Protein AF-A0A419SQ27-F1 (afdb_monomer)

Sequence (285 aa):
MKKIKRGLVIGCVISFLYVGLNTADASNVKTYLNGQKLDFDSPAVIKNGFTLVPVRNIVEAYDNRNKIDWDPVAKSVKITTRYQKEITLTVGLPYAKVDDIGVVIPKAPEIINGRVMVPLRSLSEMIGVEVDWDGKNRVINLYGNHHENAKETNSYFDNLFVASVKQGKLPDYDIKIGDPISKAALQLGQPEVIDYWAGANLYEYSDVSFHFDPFSSENILQITKYLVPQTRESIIEKLGQPNDEYLLYTDFWNHIIYIYGDFTIDFSGDSEKNNITEVSIYKNR

Solvent-accessible surface area (backbone atoms only — not comparable to full-atom values): 16189 Å² total; per-residue (Å²): 143,85,79,89,80,90,80,86,80,83,79,79,78,78,75,79,78,79,75,75,78,80,71,77,49,80,41,87,56,45,40,22,48,70,86,42,77,58,85,58,99,57,72,41,33,55,54,96,92,36,54,26,29,40,53,64,60,55,48,40,69,59,38,74,71,36,44,78,47,75,39,82,86,78,40,26,40,37,35,35,40,77,82,68,50,34,37,38,42,32,57,74,37,46,42,32,32,49,62,94,42,80,42,81,41,100,54,41,27,41,78,55,97,91,32,55,25,32,41,42,68,61,55,28,57,74,75,67,30,48,78,48,75,42,78,88,78,38,33,39,41,31,46,50,57,49,31,58,78,34,74,87,47,101,59,64,66,37,74,63,32,57,59,26,38,60,68,39,23,55,74,94,47,101,57,37,61,65,40,48,48,66,58,53,39,71,76,72,41,78,59,79,40,80,50,78,53,98,88,23,33,32,41,30,48,53,37,41,32,38,33,21,46,72,83,83,67,42,22,24,52,30,44,34,38,34,38,58,75,34,46,65,67,61,52,35,72,57,71,42,82,63,84,49,80,53,81,58,90,53,101,53,45,40,48,48,32,39,74,42,88,68,22,36,36,42,35,30,23,45,42,92,74,57,30,33,34,34,40,32,39,33,66,63,131

Mean predicted aligned error: 14.25 Å

Radius of gyration: 27.32 Å; Cα contacts (8 Å, |Δi|>4): 544; chains: 1; bounding box: 68×42×113 Å

InterPro domains:
  IPR012854 Copper amine oxidase-like, N-terminal [PF07833] (33-140)
  IPR036582 Copper amine oxidase-like, N-terminal domain superfamily [G3DSA:3.30.457.10] (17-64)
  IPR036582 Copper amine oxidase-like, N-terminal domain superfamily [G3DSA:3.30.457.10] (65-132)
  IPR036582 Copper amine oxidase-like, N-terminal domain superfamily [SSF55383] (29-63)
  IPR036582 Copper amine oxidase-like, N-terminal domain superfamily [SSF55383] (67-137)

Structure (mmCIF, N/CA/C/O backbone):
data_AF-A0A419SQ27-F1
#
_entry.id   AF-A0A419SQ27-F1
#
loop_
_atom_site.group_PDB
_atom_site.id
_atom_site.type_symbol
_atom_site.label_atom_id
_atom_site.label_alt_id
_atom_site.label_comp_id
_atom_site.label_asym_id
_atom_site.label_entity_id
_atom_site.label_seq_id
_atom_site.pdbx_PDB_ins_code
_atom_site.Cartn_x
_atom_site.Cartn_y
_atom_site.Cartn_z
_atom_site.occupancy
_atom_site.B_iso_or_equiv
_atom_site.auth_seq_id
_atom_site.auth_comp_id
_atom_site.auth_asym_id
_atom_site.auth_atom_id
_atom_site.pdbx_PDB_model_num
ATOM 1 N N . MET A 1 1 ? 44.724 -15.533 -88.816 1.00 47.31 1 MET A N 1
ATOM 2 C CA . MET A 1 1 ? 45.514 -15.584 -87.561 1.00 47.31 1 MET A CA 1
ATOM 3 C C . MET A 1 1 ? 45.671 -14.181 -86.979 1.00 47.31 1 MET A C 1
ATOM 5 O O . MET A 1 1 ? 46.419 -13.412 -87.562 1.00 47.31 1 MET A O 1
ATOM 9 N N . LYS A 1 2 ? 44.999 -13.846 -85.862 1.00 41.44 2 LYS A N 1
ATOM 10 C CA . LYS A 1 2 ? 45.511 -12.966 -84.779 1.00 41.44 2 LYS A CA 1
ATOM 11 C C . LYS A 1 2 ? 44.451 -12.736 -83.681 1.00 41.44 2 LYS A C 1
ATOM 13 O O . LYS A 1 2 ? 43.560 -11.916 -83.813 1.00 41.44 2 LYS A O 1
ATOM 18 N N . LYS A 1 3 ? 44.624 -13.529 -82.618 1.00 41.84 3 LYS A N 1
ATOM 19 C CA . LYS A 1 3 ? 44.442 -13.287 -81.172 1.00 41.84 3 LYS A CA 1
ATOM 20 C C . LYS A 1 3 ? 43.166 -12.588 -80.662 1.00 41.84 3 LYS A C 1
ATOM 22 O O . LYS A 1 3 ? 43.049 -11.370 -80.656 1.00 41.84 3 LYS A O 1
ATOM 27 N N . ILE A 1 4 ? 42.323 -13.424 -80.054 1.00 47.81 4 ILE A N 1
ATOM 28 C CA . ILE A 1 4 ? 41.301 -13.117 -79.047 1.00 47.81 4 ILE A CA 1
ATOM 29 C C . ILE A 1 4 ? 41.961 -12.431 -77.837 1.00 47.81 4 ILE A C 1
ATOM 31 O O . ILE A 1 4 ? 42.938 -12.955 -77.297 1.00 47.81 4 ILE A O 1
ATOM 35 N N . LYS A 1 5 ? 41.403 -11.311 -77.365 1.00 50.31 5 LYS A N 1
ATOM 36 C CA . LYS A 1 5 ? 41.638 -10.800 -76.005 1.00 50.31 5 LYS A CA 1
ATOM 37 C C . LYS A 1 5 ? 40.338 -10.924 -75.213 1.00 50.31 5 LYS A C 1
ATOM 39 O O . LYS A 1 5 ? 39.379 -10.207 -75.465 1.00 50.31 5 LYS A O 1
ATOM 44 N N . ARG A 1 6 ? 40.319 -11.884 -74.285 1.00 51.81 6 ARG A N 1
ATOM 45 C CA . ARG A 1 6 ? 39.285 -12.052 -73.260 1.00 51.81 6 ARG A CA 1
ATOM 46 C C . ARG A 1 6 ? 39.517 -10.987 -72.186 1.00 51.81 6 ARG A C 1
ATOM 48 O O . ARG A 1 6 ? 40.549 -11.025 -71.525 1.00 51.81 6 ARG A O 1
ATOM 55 N N . GLY A 1 7 ? 38.589 -10.045 -72.047 1.00 47.34 7 GLY A N 1
ATOM 56 C CA . GLY A 1 7 ? 38.519 -9.120 -70.917 1.00 47.34 7 GLY A CA 1
ATOM 57 C C . GLY A 1 7 ? 37.387 -9.552 -69.994 1.00 47.34 7 GLY A C 1
ATOM 58 O O . GLY A 1 7 ? 36.222 -9.359 -70.318 1.00 47.34 7 GLY A O 1
ATOM 59 N N . LEU A 1 8 ? 37.746 -10.195 -68.888 1.00 47.94 8 LEU A N 1
ATOM 60 C CA . LEU A 1 8 ? 36.864 -10.559 -67.784 1.00 47.94 8 LEU A CA 1
ATOM 61 C C . LEU A 1 8 ? 36.489 -9.272 -67.027 1.00 47.94 8 LEU A C 1
ATOM 63 O O . LEU A 1 8 ? 37.347 -8.689 -66.369 1.00 47.94 8 LEU A O 1
ATOM 67 N N . VAL A 1 9 ? 35.240 -8.813 -67.125 1.00 50.56 9 VAL A N 1
ATOM 68 C CA . VAL A 1 9 ? 34.726 -7.738 -66.261 1.00 50.56 9 VAL A CA 1
ATOM 69 C C . VAL A 1 9 ? 34.160 -8.394 -65.006 1.00 50.56 9 VAL A C 1
ATOM 71 O O . VAL A 1 9 ? 33.064 -8.947 -65.017 1.00 50.56 9 VAL A O 1
ATOM 74 N N . ILE A 1 10 ? 34.947 -8.375 -63.931 1.00 51.47 10 ILE A N 1
ATOM 75 C CA . ILE A 1 10 ? 34.492 -8.708 -62.579 1.00 51.47 10 ILE A CA 1
ATOM 76 C C . ILE A 1 10 ? 33.658 -7.517 -62.100 1.00 51.47 10 ILE A C 1
ATOM 78 O O . ILE A 1 10 ? 34.197 -6.470 -61.749 1.00 51.47 10 ILE A O 1
ATOM 82 N N . GLY A 1 11 ? 32.334 -7.656 -62.139 1.00 47.56 11 GLY A N 1
ATOM 83 C CA . GLY A 1 11 ? 31.428 -6.719 -61.485 1.00 47.56 11 GLY A CA 1
ATOM 84 C C . GLY A 1 11 ? 31.495 -6.920 -59.973 1.00 47.56 11 GLY A C 1
ATOM 85 O O . GLY A 1 11 ? 30.930 -7.880 -59.457 1.00 47.56 11 GLY A O 1
ATOM 86 N N . CYS A 1 12 ? 32.194 -6.030 -59.266 1.00 50.22 12 CYS A N 1
ATOM 87 C CA . CYS A 1 12 ? 32.095 -5.907 -57.813 1.00 50.22 12 CYS A CA 1
ATOM 88 C C . CYS A 1 12 ? 30.660 -5.510 -57.442 1.00 50.22 12 CYS A C 1
ATOM 90 O O . CYS A 1 12 ? 30.276 -4.349 -57.576 1.00 50.22 12 CYS A O 1
ATOM 92 N N . VAL A 1 13 ? 29.869 -6.468 -56.960 1.00 49.44 13 VAL A N 1
ATOM 93 C CA . VAL A 1 13 ? 28.618 -6.181 -56.255 1.00 49.44 13 VAL A CA 1
ATOM 94 C C . VAL A 1 13 ? 29.007 -5.637 -54.883 1.00 49.44 13 VAL A C 1
ATOM 96 O O . VAL A 1 13 ? 29.332 -6.393 -53.972 1.00 49.44 13 VAL A O 1
ATOM 99 N N . ILE A 1 14 ? 29.029 -4.312 -54.748 1.00 54.28 14 ILE A N 1
ATOM 100 C CA . ILE A 1 14 ? 29.116 -3.650 -53.446 1.00 54.28 14 ILE A CA 1
ATOM 101 C C . ILE A 1 14 ? 27.754 -3.848 -52.782 1.00 54.28 14 ILE A C 1
ATOM 103 O O . ILE A 1 14 ? 26.821 -3.071 -52.978 1.00 54.28 14 ILE A O 1
ATOM 107 N N . SER A 1 15 ? 27.615 -4.938 -52.035 1.00 52.81 15 SER A N 1
ATOM 108 C CA . SER A 1 15 ? 26.516 -5.117 -51.097 1.00 52.81 15 SER A CA 1
ATOM 109 C C . SER A 1 15 ? 26.678 -4.079 -49.988 1.00 52.81 15 SER A C 1
ATOM 111 O O . SER A 1 15 ? 27.488 -4.252 -49.077 1.00 52.81 15 SER A O 1
ATOM 113 N N . PHE A 1 16 ? 25.930 -2.980 -50.086 1.00 49.09 16 PHE A N 1
ATOM 114 C CA . PHE A 1 16 ? 25.683 -2.084 -48.964 1.00 49.09 16 PHE A CA 1
ATOM 115 C C . PHE A 1 16 ? 25.016 -2.913 -47.860 1.00 49.09 16 PHE A C 1
ATOM 117 O O . PHE A 1 16 ? 23.825 -3.217 -47.933 1.00 49.09 16 PHE A O 1
ATOM 124 N N . LEU A 1 17 ? 25.788 -3.317 -46.848 1.00 41.81 17 LEU A N 1
ATOM 125 C CA . LEU A 1 17 ? 25.215 -3.745 -45.581 1.00 41.81 17 LEU A CA 1
ATOM 126 C C . LEU A 1 17 ? 24.500 -2.524 -45.000 1.00 41.81 17 LEU A C 1
ATOM 128 O O . LEU A 1 17 ? 25.131 -1.617 -44.460 1.00 41.81 17 LEU A O 1
ATOM 132 N N . TYR A 1 18 ? 23.177 -2.499 -45.132 1.00 46.97 18 TYR A N 1
ATOM 133 C CA . TYR A 1 18 ? 22.325 -1.657 -44.309 1.00 46.97 18 TYR A CA 1
ATOM 134 C C . TYR A 1 18 ? 22.470 -2.157 -42.870 1.00 46.97 18 TYR A C 1
ATOM 136 O O . TYR A 1 18 ? 21.757 -3.053 -42.422 1.00 46.97 18 TYR A O 1
ATOM 144 N N . VAL A 1 19 ? 23.437 -1.606 -42.140 1.00 48.56 19 VAL A N 1
ATOM 145 C CA . VAL A 1 19 ? 23.405 -1.655 -40.683 1.00 48.56 19 VAL A CA 1
ATOM 146 C C . VAL A 1 19 ? 22.248 -0.748 -40.294 1.00 48.56 19 VAL A C 1
ATOM 148 O O . VAL A 1 19 ? 22.378 0.474 -40.284 1.00 48.56 19 VAL A O 1
ATOM 151 N N . GLY A 1 20 ? 21.079 -1.348 -40.070 1.00 45.50 20 GLY A N 1
ATOM 152 C CA . GLY A 1 20 ? 19.945 -0.654 -39.484 1.00 45.50 20 GLY A CA 1
ATOM 153 C C . GLY A 1 20 ? 20.385 -0.084 -38.143 1.00 45.50 20 GLY A C 1
ATOM 154 O O . GLY A 1 20 ? 20.574 -0.823 -37.177 1.00 45.50 20 GLY A O 1
ATOM 155 N N . LEU A 1 21 ? 20.593 1.229 -38.096 1.00 42.09 21 LEU A N 1
ATOM 156 C CA . LEU A 1 21 ? 20.692 1.968 -36.850 1.00 42.09 21 LEU A CA 1
ATOM 157 C C . LEU A 1 21 ? 19.347 1.798 -36.143 1.00 42.09 21 LEU A C 1
ATOM 159 O O . LEU A 1 21 ? 18.361 2.431 -36.505 1.00 42.09 21 LEU A O 1
ATOM 163 N N . ASN A 1 22 ? 19.299 0.899 -35.161 1.00 46.44 22 ASN A N 1
ATOM 164 C CA . ASN A 1 22 ? 18.193 0.822 -34.217 1.00 46.44 22 ASN A CA 1
ATOM 165 C C . ASN A 1 22 ? 18.283 2.050 -33.310 1.00 46.44 22 ASN A C 1
ATOM 167 O O . ASN A 1 22 ? 18.839 1.990 -32.214 1.00 46.44 22 ASN A O 1
ATOM 171 N N . THR A 1 23 ? 17.786 3.186 -33.789 1.00 42.66 23 THR A N 1
ATOM 172 C CA . THR A 1 23 ? 17.537 4.337 -32.931 1.00 42.66 23 THR A CA 1
ATOM 173 C C . THR A 1 23 ? 16.378 3.962 -32.017 1.00 42.66 23 THR A C 1
ATOM 175 O O . THR A 1 23 ? 15.260 3.749 -32.482 1.00 42.66 23 THR A O 1
ATOM 178 N N . ALA A 1 24 ? 16.655 3.823 -30.721 1.00 46.12 24 ALA A N 1
ATOM 179 C CA . ALA A 1 24 ? 15.611 3.819 -29.710 1.00 46.12 24 ALA A CA 1
ATOM 180 C C . ALA A 1 24 ? 14.906 5.179 -29.793 1.00 46.12 24 ALA A C 1
ATOM 182 O O . ALA A 1 24 ? 15.493 6.196 -29.428 1.00 46.12 24 ALA A O 1
ATOM 183 N N . ASP A 1 25 ? 13.700 5.201 -30.354 1.00 51.41 25 ASP A N 1
ATOM 184 C CA . ASP A 1 25 ? 12.902 6.418 -30.425 1.00 51.41 25 ASP A CA 1
ATOM 185 C C . ASP A 1 25 ? 12.419 6.745 -29.008 1.00 51.41 25 ASP A C 1
ATOM 187 O O . ASP A 1 25 ? 11.870 5.880 -28.310 1.00 51.41 25 ASP A O 1
ATOM 191 N N . ALA A 1 26 ? 12.681 7.968 -28.550 1.00 52.56 26 ALA A N 1
ATOM 192 C CA . ALA A 1 26 ? 12.166 8.444 -27.276 1.00 52.56 26 ALA A CA 1
ATOM 193 C C . ALA A 1 26 ? 10.654 8.584 -27.443 1.00 52.56 26 ALA A C 1
ATOM 195 O O . ALA A 1 26 ? 10.156 9.536 -28.043 1.00 52.56 26 ALA A O 1
ATOM 196 N N . SER A 1 27 ? 9.917 7.576 -26.987 1.00 59.72 27 SER A N 1
ATOM 197 C CA . SER A 1 27 ? 8.485 7.538 -27.215 1.00 59.72 27 SER A CA 1
ATOM 198 C C . SER A 1 27 ? 7.829 8.662 -26.409 1.00 59.72 27 SER A C 1
ATOM 200 O O . SER A 1 27 ? 8.088 8.822 -25.219 1.00 59.72 27 SER A O 1
ATOM 202 N N . ASN A 1 28 ? 6.960 9.453 -27.037 1.00 70.75 28 ASN A N 1
ATOM 203 C CA . ASN A 1 28 ? 6.139 10.472 -26.370 1.00 70.75 28 ASN A CA 1
ATOM 204 C C . ASN A 1 28 ? 4.993 9.845 -25.543 1.00 70.75 28 ASN A C 1
ATOM 206 O O . ASN A 1 28 ? 3.900 10.411 -25.446 1.00 70.75 28 ASN A O 1
ATOM 210 N N . VAL A 1 29 ? 5.224 8.642 -25.022 1.00 76.56 29 VAL A N 1
ATOM 211 C CA . VAL A 1 29 ? 4.255 7.874 -24.262 1.00 76.56 29 VAL A CA 1
ATOM 212 C C . VAL A 1 29 ? 4.062 8.553 -22.919 1.00 76.56 29 VAL A C 1
ATOM 214 O O . VAL A 1 29 ? 5.014 8.753 -22.164 1.00 76.56 29 VAL A O 1
ATOM 217 N N . LYS A 1 30 ? 2.818 8.918 -22.627 1.00 83.50 30 LYS A N 1
ATOM 218 C CA . LYS A 1 30 ? 2.444 9.427 -21.311 1.00 83.50 30 LYS A CA 1
ATOM 219 C C . LYS A 1 30 ? 2.086 8.239 -20.439 1.00 83.50 30 LYS A C 1
ATOM 221 O O . LYS A 1 30 ? 1.363 7.355 -20.890 1.00 83.50 30 LYS A O 1
ATOM 226 N N . THR A 1 31 ? 2.571 8.236 -19.208 1.00 81.31 31 THR A N 1
ATOM 227 C CA . THR A 1 31 ? 2.190 7.222 -18.230 1.00 81.31 31 THR A CA 1
ATOM 228 C C . THR A 1 31 ? 1.440 7.899 -17.107 1.00 81.31 31 THR A C 1
ATOM 230 O O . THR A 1 31 ? 1.862 8.947 -16.621 1.00 81.31 31 THR A O 1
ATOM 233 N N .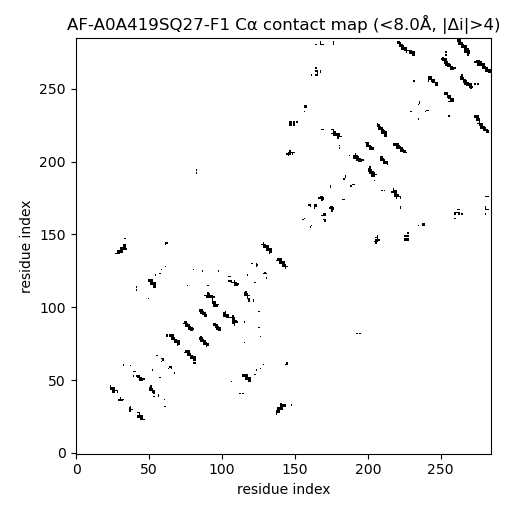 TYR A 1 32 ? 0.325 7.304 -16.726 1.00 81.62 32 TYR A N 1
ATOM 234 C CA . TYR A 1 32 ? -0.448 7.683 -15.565 1.00 81.62 32 TYR A CA 1
ATOM 235 C C . TYR A 1 32 ? -0.488 6.479 -14.647 1.00 81.62 32 TYR A C 1
ATOM 237 O O . TYR A 1 32 ? -0.658 5.358 -15.115 1.00 81.62 32 TYR A O 1
ATOM 245 N N . LEU A 1 33 ? -0.321 6.709 -13.358 1.00 77.12 33 LEU A N 1
ATOM 246 C CA . LEU A 1 33 ? -0.730 5.767 -12.338 1.00 77.12 33 LEU A CA 1
ATOM 247 C C . LEU A 1 33 ? -1.930 6.404 -11.685 1.00 77.12 33 LEU A C 1
ATOM 249 O O . LEU A 1 33 ? -1.826 7.545 -11.237 1.00 77.12 33 LEU A O 1
ATOM 253 N N . ASN A 1 34 ? -3.056 5.694 -11.666 1.00 68.75 34 ASN A N 1
ATOM 254 C CA . ASN A 1 34 ? -4.197 6.134 -10.884 1.00 68.75 34 ASN A CA 1
ATOM 255 C C . ASN A 1 34 ? -4.707 7.538 -11.289 1.00 68.75 34 ASN A C 1
ATOM 257 O O . ASN A 1 34 ? -5.009 8.416 -10.488 1.00 68.75 34 ASN A O 1
ATOM 261 N N . GLY A 1 35 ? -4.686 7.820 -12.594 1.00 71.31 35 GLY A N 1
ATOM 262 C CA . GLY A 1 35 ? -5.026 9.141 -13.136 1.00 71.31 35 GLY A CA 1
ATOM 263 C C . GLY A 1 35 ? -3.991 10.247 -12.873 1.00 71.31 35 GLY A C 1
ATOM 264 O O . GLY A 1 35 ? -4.036 11.280 -13.545 1.00 71.31 35 GLY A O 1
ATOM 265 N N . GLN A 1 36 ? -3.008 10.040 -11.991 1.00 71.44 36 GLN A N 1
ATOM 266 C CA . GLN A 1 36 ? -1.889 10.956 -11.790 1.00 71.44 36 GLN A CA 1
ATOM 267 C C . GLN A 1 36 ? -0.792 10.704 -12.819 1.00 71.44 36 GLN A C 1
ATOM 269 O O . GLN A 1 36 ? -0.346 9.579 -13.041 1.00 71.44 36 GLN A O 1
ATOM 274 N N . LYS A 1 37 ? -0.338 11.774 -13.475 1.00 80.88 37 LYS A N 1
ATOM 275 C CA . LYS A 1 37 ? 0.730 11.678 -14.470 1.00 80.88 37 LYS A CA 1
ATOM 276 C C . LYS A 1 37 ? 2.045 11.318 -13.776 1.00 80.88 37 LYS A C 1
ATOM 278 O O . LYS A 1 37 ? 2.483 12.039 -12.886 1.00 80.88 37 LYS A O 1
ATOM 283 N N . LEU A 1 38 ? 2.697 10.257 -14.241 1.00 78.44 38 LEU A N 1
ATOM 284 C CA . LEU A 1 38 ? 4.042 9.897 -13.813 1.00 78.44 38 LEU A CA 1
ATOM 285 C C . LEU A 1 38 ? 5.078 10.565 -14.711 1.00 78.44 38 LEU A C 1
ATOM 287 O O . LEU A 1 38 ? 5.076 10.381 -15.933 1.00 78.44 38 LEU A O 1
ATOM 291 N N . ASP A 1 39 ? 5.989 11.305 -14.090 1.00 77.69 39 ASP A N 1
ATOM 292 C CA . ASP A 1 39 ? 7.173 11.829 -14.755 1.00 77.69 39 ASP A CA 1
ATOM 293 C C . ASP A 1 39 ? 8.352 10.885 -14.507 1.00 77.69 39 ASP A C 1
ATOM 295 O O . ASP A 1 39 ? 8.694 10.547 -13.373 1.00 77.69 39 ASP A O 1
ATOM 299 N N . PHE A 1 40 ? 8.966 10.424 -15.596 1.00 76.00 40 PHE A N 1
ATOM 300 C CA . PHE A 1 40 ? 10.134 9.559 -15.526 1.00 76.00 40 PHE A CA 1
ATOM 301 C C . PHE A 1 40 ? 11.409 10.371 -15.718 1.00 76.00 40 PHE A C 1
ATOM 303 O O . PHE A 1 40 ? 11.515 11.171 -16.646 1.00 76.00 40 PHE A O 1
ATOM 310 N N . ASP A 1 41 ? 12.407 10.108 -14.881 1.00 74.88 41 ASP A N 1
ATOM 311 C CA . ASP A 1 41 ? 13.772 10.613 -15.058 1.00 74.88 41 ASP A CA 1
ATOM 312 C C . ASP A 1 41 ? 14.454 10.010 -16.304 1.00 74.88 41 ASP A C 1
ATOM 314 O O . ASP A 1 41 ? 15.383 10.599 -16.856 1.00 74.88 41 ASP A O 1
ATOM 318 N N . SER A 1 42 ? 13.955 8.868 -16.790 1.00 78.88 42 SER A N 1
ATOM 319 C CA . SER A 1 42 ? 14.248 8.308 -18.110 1.00 78.88 42 SER A CA 1
ATOM 320 C C . SER A 1 42 ? 12.945 7.928 -18.824 1.00 78.88 42 SER A C 1
ATOM 322 O O . SER A 1 42 ? 12.175 7.131 -18.287 1.00 78.88 42 SER A O 1
ATOM 324 N N . PRO A 1 43 ? 12.668 8.445 -20.036 1.00 81.06 43 PRO A N 1
ATOM 325 C CA . PRO A 1 43 ? 11.398 8.203 -20.714 1.00 81.06 43 PRO A CA 1
ATOM 326 C C . PRO A 1 43 ? 11.192 6.720 -21.046 1.00 81.06 43 PRO A C 1
ATOM 328 O O . PRO A 1 43 ? 12.147 5.960 -21.234 1.00 81.06 43 PRO A O 1
ATOM 331 N N . ALA A 1 44 ? 9.926 6.320 -21.180 1.00 84.25 44 ALA A N 1
ATOM 332 C CA . ALA A 1 44 ? 9.581 5.015 -21.724 1.00 84.25 44 ALA A CA 1
ATOM 333 C C . ALA A 1 44 ? 10.089 4.886 -23.172 1.00 84.25 44 ALA A C 1
ATOM 335 O O . ALA A 1 44 ? 10.040 5.835 -23.963 1.00 84.25 44 ALA A O 1
ATOM 336 N N . VAL A 1 45 ? 10.554 3.694 -23.538 1.00 86.44 45 VAL A N 1
ATOM 337 C CA . VAL A 1 45 ? 11.122 3.404 -24.860 1.00 86.44 45 VAL A CA 1
ATOM 338 C C . VAL A 1 45 ? 10.336 2.280 -25.507 1.00 86.44 45 VAL A C 1
ATOM 340 O O . VAL A 1 45 ? 10.215 1.199 -24.939 1.00 86.44 45 VAL A O 1
ATOM 343 N N . ILE A 1 46 ? 9.854 2.490 -26.730 1.00 85.69 46 ILE A N 1
ATOM 344 C CA . ILE A 1 46 ? 9.271 1.404 -27.520 1.00 85.69 46 ILE A CA 1
ATOM 345 C C . ILE A 1 46 ? 10.399 0.734 -28.304 1.00 85.69 46 ILE A C 1
ATOM 347 O O . ILE A 1 46 ? 11.047 1.361 -29.140 1.00 85.69 46 ILE A O 1
ATOM 351 N N . LYS A 1 47 ? 10.646 -0.552 -28.043 1.00 86.12 47 LYS A N 1
ATOM 352 C CA . LYS A 1 47 ? 11.697 -1.327 -28.714 1.00 86.12 47 LYS A CA 1
ATOM 353 C C . LYS A 1 47 ? 11.202 -2.729 -29.043 1.00 86.12 47 LYS A C 1
ATOM 355 O O . LYS A 1 47 ? 10.806 -3.479 -28.154 1.00 86.12 47 LYS A O 1
ATOM 360 N N . ASN A 1 48 ? 11.271 -3.100 -30.322 1.00 86.31 48 ASN A N 1
ATOM 361 C CA . ASN A 1 48 ? 10.818 -4.396 -30.847 1.00 86.31 48 ASN A CA 1
ATOM 362 C C . ASN A 1 48 ? 9.361 -4.731 -30.470 1.00 86.31 48 ASN A C 1
ATOM 364 O O . ASN A 1 48 ? 9.061 -5.866 -30.120 1.00 86.31 48 ASN A O 1
ATOM 368 N N . GLY A 1 49 ? 8.471 -3.734 -30.493 1.00 85.75 49 GLY A N 1
ATOM 369 C CA . GLY A 1 49 ? 7.054 -3.914 -30.153 1.00 85.75 49 GLY A CA 1
ATOM 370 C C . GLY A 1 49 ? 6.737 -3.944 -28.653 1.00 85.75 49 GLY A C 1
ATOM 371 O O . GLY A 1 49 ? 5.573 -4.086 -28.298 1.00 85.75 49 GLY A O 1
ATOM 372 N N . PHE A 1 50 ? 7.731 -3.770 -27.776 1.00 89.06 50 PHE A N 1
ATOM 373 C CA . PHE A 1 50 ? 7.525 -3.682 -26.330 1.00 89.06 50 PHE A CA 1
ATOM 374 C C . PHE A 1 50 ? 7.744 -2.261 -25.833 1.00 89.06 50 PHE A C 1
ATOM 376 O O . PHE A 1 50 ? 8.761 -1.644 -26.156 1.00 89.06 50 PHE A O 1
ATOM 383 N N . THR A 1 51 ? 6.829 -1.775 -24.997 1.00 88.75 51 THR A N 1
ATOM 384 C CA . THR A 1 51 ? 7.052 -0.564 -24.208 1.00 88.75 51 THR A CA 1
ATOM 385 C C . THR A 1 51 ? 7.891 -0.922 -22.992 1.00 88.75 51 THR A C 1
ATOM 387 O O . THR A 1 51 ? 7.450 -1.648 -22.099 1.00 88.75 51 THR A O 1
ATOM 390 N N . LEU A 1 52 ? 9.128 -0.446 -22.998 1.00 91.19 52 LEU A N 1
ATOM 391 C CA . LEU A 1 52 ? 10.077 -0.595 -21.915 1.00 91.19 52 LEU A CA 1
ATOM 392 C C . LEU A 1 52 ? 10.007 0.624 -21.006 1.00 91.19 52 LEU A C 1
ATOM 394 O O . LEU A 1 52 ? 10.049 1.761 -21.476 1.00 91.19 52 LEU A O 1
ATOM 398 N N . VAL A 1 53 ? 9.952 0.375 -19.707 1.00 90.56 53 VAL A N 1
ATOM 399 C CA . VAL A 1 53 ? 9.870 1.407 -18.670 1.00 90.56 53 VAL A CA 1
ATOM 400 C C . VAL A 1 53 ? 10.992 1.219 -17.657 1.00 90.56 53 VAL A C 1
ATOM 402 O O . VAL A 1 53 ? 11.444 0.082 -17.472 1.00 90.56 53 VAL A O 1
ATOM 405 N N . PRO A 1 54 ? 11.464 2.294 -17.007 1.00 93.19 54 PRO A N 1
ATOM 406 C CA . PRO A 1 54 ? 12.457 2.153 -15.958 1.00 93.19 54 PRO A CA 1
ATOM 407 C C . PRO A 1 54 ? 11.832 1.459 -14.747 1.00 93.19 54 PRO A C 1
ATOM 409 O O . PRO A 1 54 ? 10.772 1.866 -14.273 1.00 93.19 54 PRO A O 1
ATOM 412 N N . VAL A 1 55 ? 12.506 0.433 -14.222 1.00 94.19 55 VAL A N 1
ATOM 413 C CA . VAL A 1 55 ? 11.999 -0.347 -13.079 1.00 94.19 55 VAL A CA 1
ATOM 414 C C . VAL A 1 55 ? 11.693 0.550 -11.878 1.00 94.19 55 VAL A C 1
ATOM 416 O O . VAL A 1 55 ? 10.616 0.448 -11.299 1.00 94.19 55 VAL A O 1
ATOM 419 N N . ARG A 1 56 ? 12.614 1.463 -11.543 1.00 91.81 56 ARG A N 1
ATOM 420 C CA . ARG A 1 56 ? 12.502 2.330 -10.364 1.00 91.81 56 ARG A CA 1
ATOM 421 C C . ARG A 1 56 ? 11.228 3.168 -10.365 1.00 91.81 56 ARG A C 1
ATOM 423 O O . ARG A 1 56 ? 10.464 3.092 -9.413 1.00 91.81 56 ARG A O 1
ATOM 430 N N . ASN A 1 57 ? 10.982 3.908 -11.444 1.00 88.06 57 ASN A N 1
ATOM 431 C CA . ASN A 1 57 ? 9.868 4.851 -11.505 1.00 88.06 57 ASN A CA 1
ATOM 432 C C . ASN A 1 57 ? 8.521 4.152 -11.350 1.00 88.06 57 ASN A C 1
ATOM 434 O O . ASN A 1 57 ? 7.646 4.689 -10.692 1.00 88.06 57 ASN A O 1
ATOM 438 N N . ILE A 1 58 ? 8.354 2.963 -11.933 1.00 87.75 58 ILE A N 1
ATOM 439 C CA . ILE A 1 58 ? 7.098 2.215 -11.818 1.00 87.75 58 ILE A CA 1
ATOM 440 C C . ILE A 1 58 ? 6.924 1.647 -10.410 1.00 87.75 58 ILE A C 1
ATOM 442 O O . ILE A 1 58 ? 5.842 1.748 -9.845 1.00 87.75 58 ILE A O 1
ATOM 446 N N . VAL A 1 59 ? 7.979 1.062 -9.840 1.00 89.94 59 VAL A N 1
ATOM 447 C CA . VAL A 1 59 ? 7.917 0.398 -8.530 1.00 89.94 59 VAL A CA 1
ATOM 448 C C . VAL A 1 59 ? 7.722 1.400 -7.390 1.00 89.94 59 VAL A C 1
ATOM 450 O O . VAL A 1 59 ? 6.904 1.142 -6.511 1.00 89.94 59 VAL A O 1
ATOM 453 N N . GLU A 1 60 ? 8.438 2.529 -7.412 1.00 85.00 60 GLU A N 1
ATOM 454 C CA . GLU A 1 60 ? 8.309 3.598 -6.409 1.00 85.00 60 GLU A CA 1
ATOM 455 C C . GLU A 1 60 ? 7.014 4.394 -6.579 1.00 85.00 60 GLU A C 1
ATOM 457 O O . GLU A 1 60 ? 6.426 4.817 -5.586 1.00 85.00 60 GLU A O 1
ATOM 462 N N . ALA A 1 61 ? 6.553 4.602 -7.821 1.00 79.38 61 ALA A N 1
ATOM 463 C CA . ALA A 1 61 ? 5.252 5.220 -8.050 1.00 79.38 61 ALA A CA 1
ATOM 464 C C . ALA A 1 61 ? 4.124 4.333 -7.527 1.00 79.38 61 ALA A C 1
ATOM 466 O O . ALA A 1 61 ? 3.194 4.849 -6.916 1.00 79.38 61 ALA A O 1
ATOM 467 N N . TYR A 1 62 ? 4.218 3.019 -7.760 1.00 78.06 62 TYR A N 1
ATOM 468 C CA . TYR A 1 62 ? 3.237 2.056 -7.278 1.00 78.06 62 TYR A CA 1
ATOM 469 C C . TYR A 1 62 ? 3.160 2.039 -5.753 1.00 78.06 62 TYR A C 1
ATOM 471 O O . TYR A 1 62 ? 2.089 2.251 -5.204 1.00 78.06 62 TYR A O 1
ATOM 479 N N . ASP A 1 63 ? 4.279 1.838 -5.060 1.00 76.00 63 ASP A N 1
ATOM 480 C CA . ASP A 1 63 ? 4.328 1.980 -3.606 1.00 76.00 63 ASP A CA 1
ATOM 481 C C . ASP A 1 63 ? 5.725 2.445 -3.191 1.00 76.00 63 ASP A C 1
ATOM 483 O O . ASP A 1 63 ? 6.722 1.751 -3.411 1.00 76.00 63 ASP A O 1
ATOM 487 N N . ASN A 1 64 ? 5.801 3.627 -2.580 1.00 76.44 64 ASN A N 1
ATOM 488 C CA . ASN A 1 64 ? 7.061 4.257 -2.181 1.00 76.44 64 ASN A CA 1
ATOM 489 C C . ASN A 1 64 ? 7.787 3.504 -1.050 1.00 76.44 64 ASN A C 1
ATOM 491 O O . ASN A 1 64 ? 8.951 3.797 -0.781 1.00 76.44 64 ASN A O 1
ATOM 495 N N . ARG A 1 65 ? 7.143 2.524 -0.404 1.00 76.25 65 ARG A N 1
ATOM 496 C CA . ARG A 1 65 ? 7.767 1.644 0.598 1.00 76.25 65 ARG A CA 1
ATOM 497 C C . ARG A 1 65 ? 8.484 0.450 -0.029 1.00 76.25 65 ARG A C 1
ATOM 499 O O . ARG A 1 65 ? 9.215 -0.254 0.673 1.00 76.25 65 ARG A O 1
ATOM 506 N N . ASN A 1 66 ? 8.300 0.204 -1.327 1.00 85.00 66 ASN A N 1
ATOM 507 C CA . ASN A 1 66 ? 9.040 -0.833 -2.036 1.00 85.00 66 ASN A CA 1
ATOM 508 C C . ASN A 1 66 ? 10.533 -0.482 -2.076 1.00 85.00 66 ASN A C 1
ATOM 510 O O . ASN A 1 66 ? 10.922 0.636 -2.409 1.00 85.00 66 ASN A O 1
ATOM 514 N N . LYS A 1 67 ? 11.389 -1.460 -1.782 1.00 89.44 67 LYS A N 1
ATOM 515 C CA . LYS A 1 67 ? 12.848 -1.313 -1.846 1.00 89.44 67 LYS A CA 1
ATOM 516 C C . LYS A 1 67 ? 13.375 -1.831 -3.172 1.00 89.44 67 LYS A C 1
ATOM 518 O O . LYS A 1 67 ? 12.889 -2.839 -3.684 1.00 89.44 67 LYS A O 1
ATOM 523 N N . ILE A 1 68 ? 14.380 -1.149 -3.717 1.00 95.25 68 ILE A N 1
ATOM 524 C CA . ILE A 1 68 ? 14.975 -1.471 -5.016 1.00 95.25 68 ILE A CA 1
ATOM 525 C C . ILE A 1 68 ? 16.494 -1.467 -4.886 1.00 95.25 68 ILE A C 1
ATOM 527 O O . ILE A 1 68 ? 17.121 -0.409 -4.818 1.00 95.25 68 ILE A O 1
ATOM 531 N N . ASP A 1 69 ? 17.080 -2.655 -4.926 1.00 96.06 69 ASP A N 1
ATOM 532 C CA . ASP A 1 69 ? 18.513 -2.876 -4.793 1.00 96.06 69 ASP A CA 1
ATOM 533 C C . ASP A 1 69 ? 19.115 -3.279 -6.140 1.00 96.06 69 ASP A C 1
ATOM 535 O O . ASP A 1 69 ? 18.636 -4.188 -6.819 1.00 96.06 69 ASP A O 1
ATOM 539 N N . TRP A 1 70 ? 20.185 -2.600 -6.549 1.00 96.81 70 TRP A N 1
ATOM 540 C CA . TRP A 1 70 ? 20.943 -2.951 -7.748 1.00 96.81 70 TRP A CA 1
ATOM 541 C C . TRP A 1 70 ? 22.220 -3.697 -7.367 1.00 96.81 70 TRP A C 1
ATOM 543 O O . TRP A 1 70 ? 23.067 -3.154 -6.660 1.00 96.81 70 TRP A O 1
ATOM 553 N N . ASP A 1 71 ? 22.390 -4.905 -7.901 1.00 96.94 71 ASP A N 1
ATOM 554 C CA . ASP A 1 71 ? 23.644 -5.651 -7.845 1.00 96.94 71 ASP A CA 1
ATOM 555 C C . ASP A 1 71 ? 24.415 -5.458 -9.167 1.00 96.94 71 ASP A C 1
ATOM 557 O O . ASP A 1 71 ? 24.017 -6.000 -10.208 1.00 96.94 71 ASP A O 1
ATOM 561 N N . PRO A 1 72 ? 25.534 -4.710 -9.166 1.00 95.38 72 PRO A N 1
ATOM 562 C CA . PRO A 1 72 ? 26.322 -4.473 -10.371 1.00 95.38 72 PRO A CA 1
ATOM 563 C C . PRO A 1 72 ? 27.110 -5.702 -10.846 1.00 95.38 72 PRO A C 1
ATOM 565 O O . PRO A 1 72 ? 27.443 -5.775 -12.031 1.00 95.38 72 PRO A O 1
ATOM 568 N N . VAL A 1 73 ? 27.422 -6.649 -9.956 1.00 96.12 73 VAL A N 1
ATOM 569 C CA . VAL A 1 73 ? 28.188 -7.863 -10.273 1.00 96.12 73 VAL A CA 1
ATOM 570 C C . VAL A 1 73 ? 27.276 -8.870 -10.960 1.00 96.12 73 VAL A C 1
ATOM 572 O O . VAL A 1 73 ? 27.593 -9.345 -12.052 1.00 96.12 73 VAL A O 1
ATOM 575 N N . ALA A 1 74 ? 26.115 -9.139 -10.363 1.00 96.06 74 ALA A N 1
ATOM 576 C CA . ALA A 1 74 ? 25.098 -10.011 -10.944 1.00 96.06 74 ALA A CA 1
ATOM 577 C C . ALA A 1 74 ? 24.327 -9.345 -12.099 1.00 96.06 74 ALA A C 1
ATOM 579 O O . ALA A 1 74 ? 23.649 -10.029 -12.866 1.00 96.06 74 ALA A O 1
ATOM 580 N N . LYS A 1 75 ? 24.443 -8.017 -12.242 1.00 97.06 75 LYS A N 1
ATOM 581 C CA . LYS A 1 75 ? 23.656 -7.182 -13.162 1.00 97.06 75 LYS A CA 1
ATOM 582 C C . LYS A 1 75 ? 22.157 -7.406 -12.986 1.00 97.06 75 LYS A C 1
ATOM 584 O O . LYS A 1 75 ? 21.421 -7.574 -13.963 1.00 97.06 75 LYS A O 1
ATOM 589 N N . SER A 1 76 ? 21.714 -7.414 -11.737 1.00 97.44 76 SER A N 1
ATOM 590 C CA . SER A 1 76 ? 20.325 -7.666 -11.378 1.00 97.44 76 SER A CA 1
ATOM 591 C C . SER A 1 76 ? 19.758 -6.559 -10.514 1.00 97.44 76 SER A C 1
ATOM 593 O O . SER A 1 76 ? 20.444 -6.014 -9.654 1.00 97.44 76 SER A O 1
ATOM 595 N N . VAL A 1 77 ? 18.480 -6.265 -10.718 1.00 97.94 77 VAL A N 1
ATOM 596 C CA . VAL A 1 77 ? 17.689 -5.468 -9.786 1.00 97.94 77 VAL A CA 1
ATOM 597 C C . VAL A 1 77 ? 16.844 -6.411 -8.939 1.00 97.94 77 VAL A C 1
ATOM 599 O O . VAL A 1 77 ? 16.147 -7.268 -9.483 1.00 97.94 77 VAL A O 1
ATOM 602 N N . LYS A 1 78 ? 16.933 -6.263 -7.619 1.00 97.56 78 LYS A N 1
ATOM 603 C CA . LYS A 1 78 ? 16.056 -6.901 -6.644 1.00 97.56 78 LYS A CA 1
ATOM 604 C C . LYS A 1 78 ? 15.046 -5.865 -6.167 1.00 97.56 78 LYS A C 1
ATOM 606 O O . LYS A 1 78 ? 15.420 -4.783 -5.731 1.00 97.56 78 LYS A O 1
ATOM 611 N N . ILE A 1 79 ? 13.773 -6.197 -6.281 1.00 96.88 79 ILE A N 1
ATOM 612 C CA . ILE A 1 79 ? 12.656 -5.437 -5.743 1.00 96.88 79 ILE A CA 1
ATOM 613 C C . ILE A 1 79 ? 12.149 -6.220 -4.540 1.00 96.88 79 ILE A C 1
ATOM 615 O O . ILE A 1 79 ? 11.827 -7.400 -4.671 1.00 96.88 79 ILE A O 1
ATOM 619 N N . THR A 1 80 ? 12.057 -5.564 -3.395 1.00 89.81 80 THR A N 1
ATOM 620 C CA . THR A 1 80 ? 11.385 -6.103 -2.215 1.00 89.81 80 THR A CA 1
ATOM 621 C C . THR A 1 80 ? 10.163 -5.241 -1.984 1.00 89.81 80 THR A C 1
ATOM 623 O O . THR A 1 80 ? 10.288 -4.062 -1.647 1.00 89.81 80 THR A O 1
ATOM 626 N N . THR A 1 81 ? 8.982 -5.799 -2.231 1.00 83.94 81 THR A N 1
ATOM 627 C CA . THR A 1 81 ? 7.740 -5.044 -2.035 1.00 83.94 81 THR A CA 1
ATOM 628 C C . THR A 1 81 ? 7.490 -4.784 -0.548 1.00 83.94 81 THR A C 1
ATOM 630 O O . THR A 1 81 ? 8.068 -5.468 0.303 1.00 83.94 81 THR A O 1
ATOM 633 N N . ARG A 1 82 ? 6.594 -3.845 -0.208 1.00 73.69 82 ARG A N 1
ATOM 634 C CA . ARG A 1 82 ? 6.166 -3.634 1.191 1.00 73.69 82 ARG A CA 1
ATOM 635 C C . ARG A 1 82 ? 5.677 -4.921 1.870 1.00 73.69 82 ARG A C 1
ATOM 637 O O . ARG A 1 82 ? 5.847 -5.069 3.071 1.00 73.69 82 ARG A O 1
ATOM 644 N N . TYR A 1 83 ? 5.152 -5.864 1.086 1.00 70.31 83 TYR A N 1
ATOM 645 C CA . TYR A 1 83 ? 4.623 -7.155 1.533 1.00 70.31 83 TYR A CA 1
ATOM 646 C C . TYR A 1 83 ? 5.652 -8.290 1.469 1.00 70.31 83 TYR A C 1
ATOM 648 O O . TYR A 1 83 ? 5.288 -9.456 1.356 1.00 70.31 83 TYR A O 1
ATOM 656 N N . GLN A 1 84 ? 6.947 -7.963 1.457 1.00 78.38 84 GLN A N 1
ATOM 657 C CA . GLN A 1 84 ? 8.065 -8.917 1.425 1.00 78.38 84 GLN A CA 1
ATOM 658 C C . GLN A 1 84 ? 8.133 -9.838 0.193 1.00 78.38 84 GLN A C 1
ATOM 660 O O . GLN A 1 84 ? 9.031 -10.672 0.119 1.00 78.38 84 GLN A O 1
ATOM 665 N N . LYS A 1 85 ? 7.270 -9.652 -0.814 1.00 84.62 85 LYS A N 1
ATOM 666 C CA . LYS A 1 85 ? 7.432 -10.289 -2.128 1.00 84.62 85 LYS A CA 1
ATOM 667 C C . LYS A 1 85 ? 8.762 -9.867 -2.742 1.00 84.62 85 LYS A C 1
ATOM 669 O O . LYS A 1 85 ? 9.014 -8.662 -2.876 1.00 84.62 85 LYS A O 1
ATOM 674 N N . GLU A 1 86 ? 9.576 -10.837 -3.141 1.00 92.38 86 GLU A N 1
ATOM 675 C CA . GLU A 1 86 ? 10.888 -10.591 -3.735 1.00 92.38 86 GLU A CA 1
ATOM 676 C C . GLU A 1 86 ? 10.841 -10.798 -5.249 1.00 92.38 86 GLU A C 1
ATOM 678 O O . GLU A 1 86 ? 10.459 -11.853 -5.738 1.00 92.38 86 GLU A O 1
ATOM 683 N N . ILE A 1 87 ? 11.258 -9.805 -6.030 1.00 97.19 87 ILE A N 1
ATOM 684 C CA . ILE A 1 87 ? 11.319 -9.909 -7.491 1.00 97.19 87 ILE A CA 1
ATOM 685 C C . ILE A 1 87 ? 12.738 -9.584 -7.932 1.00 97.19 87 ILE A C 1
ATOM 687 O O . ILE A 1 87 ? 13.231 -8.488 -7.698 1.00 97.19 87 ILE A O 1
ATOM 691 N N . THR A 1 88 ? 13.406 -10.517 -8.598 1.00 97.69 88 THR A N 1
ATOM 692 C CA . THR A 1 88 ? 14.742 -10.311 -9.160 1.00 97.69 88 THR A CA 1
ATOM 693 C C . THR A 1 88 ? 14.687 -10.353 -10.679 1.00 97.69 88 THR A C 1
ATOM 695 O O . THR A 1 88 ? 14.245 -11.336 -11.273 1.00 97.69 88 THR A O 1
ATOM 698 N N . LEU A 1 89 ? 15.169 -9.286 -11.313 1.00 97.88 89 LEU A N 1
ATOM 699 C CA . LEU A 1 89 ? 15.276 -9.142 -12.763 1.00 97.88 89 LEU A CA 1
ATOM 700 C C . LEU A 1 89 ? 16.750 -9.006 -13.137 1.00 97.88 89 LEU A C 1
ATOM 702 O O . LEU A 1 89 ? 17.418 -8.070 -12.696 1.00 97.88 89 LEU A O 1
ATOM 706 N N . THR A 1 90 ? 17.253 -9.906 -13.978 1.00 97.62 90 THR A N 1
ATOM 707 C CA . THR A 1 90 ? 18.658 -9.902 -14.405 1.00 97.62 90 THR A CA 1
ATOM 708 C C . THR A 1 90 ? 18.785 -9.407 -15.839 1.00 97.62 90 THR A C 1
ATOM 710 O O . THR A 1 90 ? 18.120 -9.902 -16.748 1.00 97.62 90 THR A O 1
ATOM 713 N N . VAL A 1 91 ? 19.661 -8.428 -16.062 1.00 97.81 91 VAL A N 1
ATOM 714 C CA . VAL A 1 91 ? 19.883 -7.828 -17.382 1.00 97.81 91 VAL A CA 1
ATOM 715 C C . VAL A 1 91 ? 20.341 -8.882 -18.390 1.00 97.81 91 VAL A C 1
ATOM 717 O O . VAL A 1 91 ? 21.262 -9.654 -18.134 1.00 97.81 91 VAL A O 1
ATOM 720 N N . GLY A 1 92 ? 19.713 -8.879 -19.567 1.00 96.44 92 GLY A N 1
ATOM 721 C CA . GLY A 1 92 ? 20.012 -9.802 -20.663 1.00 96.44 92 GLY A CA 1
ATOM 722 C C . GLY A 1 92 ? 19.348 -11.175 -20.544 1.00 96.44 92 GLY A C 1
ATOM 723 O O . GLY A 1 92 ? 19.456 -11.969 -21.477 1.00 96.44 92 GLY A O 1
ATOM 724 N N . LEU A 1 93 ? 18.624 -11.447 -19.456 1.00 96.00 93 LEU A N 1
ATOM 725 C CA . LEU A 1 93 ? 17.950 -12.721 -19.241 1.00 96.00 93 LEU A CA 1
ATOM 726 C C . LEU A 1 93 ? 16.427 -12.563 -19.370 1.00 96.00 93 LEU A C 1
ATOM 728 O O . LEU A 1 93 ? 15.844 -11.732 -18.681 1.00 96.00 93 LEU A O 1
ATOM 732 N N . PRO A 1 94 ? 15.743 -13.332 -20.239 1.00 94.94 94 PRO A N 1
ATOM 733 C CA . PRO A 1 94 ? 14.296 -13.227 -20.449 1.00 94.94 94 PRO A CA 1
ATOM 734 C C . PRO A 1 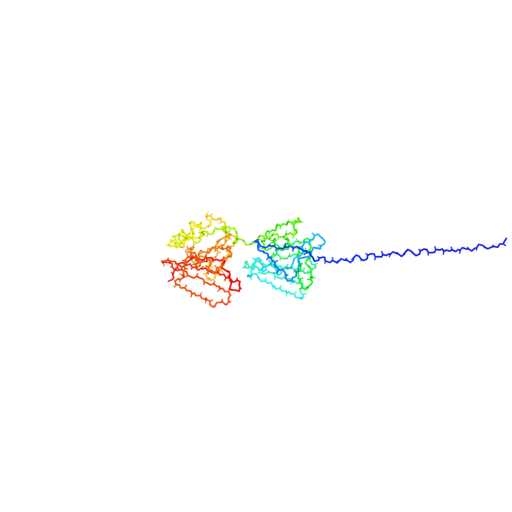94 ? 13.502 -13.971 -19.363 1.00 94.94 94 PRO A C 1
ATOM 736 O O . PRO A 1 94 ? 12.488 -14.611 -19.636 1.00 94.94 94 PRO A O 1
ATOM 739 N N . TYR A 1 95 ? 13.978 -13.909 -18.123 1.00 92.81 95 TYR A N 1
ATOM 740 C CA . TYR A 1 95 ? 13.315 -14.481 -16.966 1.00 92.81 95 TYR A CA 1
ATOM 741 C C . TYR A 1 95 ? 13.463 -13.549 -15.762 1.00 92.81 95 TYR A C 1
ATOM 743 O O . TYR A 1 95 ? 14.474 -12.864 -15.602 1.00 92.81 95 TYR A O 1
ATOM 751 N N . ALA A 1 96 ? 12.448 -13.551 -14.911 1.00 94.44 96 ALA A N 1
ATOM 752 C CA . ALA A 1 96 ? 12.465 -12.976 -13.578 1.00 94.44 96 ALA A CA 1
ATOM 753 C C . ALA A 1 96 ? 12.384 -14.102 -12.546 1.00 94.44 96 ALA A C 1
ATOM 755 O O . ALA A 1 96 ? 11.862 -15.178 -12.835 1.00 94.44 96 ALA A O 1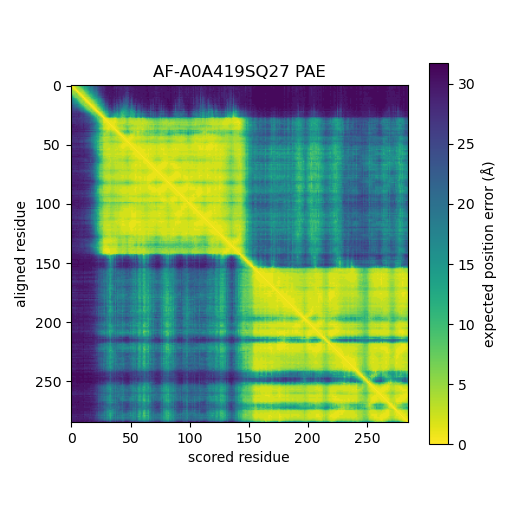
ATOM 756 N N . LYS A 1 97 ? 12.870 -13.853 -11.337 1.00 94.88 97 LYS A N 1
ATOM 757 C CA . LYS A 1 97 ? 12.603 -14.693 -10.169 1.00 94.88 97 LYS A CA 1
ATOM 758 C C . LYS A 1 97 ? 11.606 -13.937 -9.291 1.00 94.88 97 LYS A C 1
ATOM 760 O O . LYS A 1 97 ? 11.930 -12.838 -8.862 1.00 94.88 97 LYS A O 1
ATOM 765 N N . VAL A 1 98 ? 10.407 -14.477 -9.100 1.00 90.94 98 VAL A N 1
ATOM 766 C CA . VAL A 1 98 ? 9.359 -13.937 -8.223 1.00 90.94 98 VAL A CA 1
ATOM 767 C C . VAL A 1 98 ? 9.217 -14.900 -7.053 1.00 90.94 98 VAL A C 1
ATOM 769 O O . VAL A 1 98 ? 8.855 -16.059 -7.252 1.00 90.94 98 VAL A O 1
ATOM 772 N N . ASP A 1 99 ? 9.573 -14.437 -5.863 1.00 87.88 99 ASP A N 1
ATOM 773 C CA . ASP A 1 99 ? 9.878 -15.259 -4.698 1.00 87.88 99 ASP A CA 1
ATOM 774 C C . ASP A 1 99 ? 10.836 -16.377 -5.113 1.00 87.88 99 ASP A C 1
ATOM 776 O O . ASP A 1 99 ? 11.886 -16.082 -5.675 1.00 87.88 99 ASP A O 1
ATOM 780 N N . ASP A 1 100 ? 10.489 -17.651 -4.945 1.00 83.94 100 ASP A N 1
ATOM 781 C CA . ASP A 1 100 ? 11.323 -18.770 -5.403 1.00 83.94 100 ASP A CA 1
ATOM 782 C C . ASP A 1 100 ? 10.945 -19.340 -6.779 1.00 83.94 100 ASP A C 1
ATOM 784 O O . ASP A 1 100 ? 11.484 -20.363 -7.208 1.00 83.94 100 ASP A O 1
ATOM 788 N N . ILE A 1 101 ? 10.065 -18.659 -7.516 1.00 82.62 101 ILE A N 1
ATOM 789 C CA . ILE A 1 101 ? 9.515 -19.130 -8.790 1.00 82.62 101 ILE A CA 1
ATOM 790 C C . ILE A 1 101 ? 10.105 -18.340 -9.963 1.00 82.62 101 ILE A C 1
ATOM 792 O O . ILE A 1 101 ? 10.074 -17.112 -10.010 1.00 82.62 101 ILE A O 1
ATOM 796 N N . GLY A 1 102 ? 10.624 -19.052 -10.965 1.00 89.44 102 GLY A N 1
ATOM 797 C CA . GLY A 1 102 ? 11.050 -18.449 -12.228 1.00 89.44 102 GLY A CA 1
ATOM 798 C C . GLY A 1 102 ? 9.860 -18.112 -13.133 1.00 89.44 102 GLY A C 1
ATOM 799 O O . GLY A 1 102 ? 9.050 -18.984 -13.437 1.00 89.44 102 GLY A O 1
ATOM 800 N N . VAL A 1 103 ? 9.786 -16.870 -13.612 1.00 89.81 103 VAL A N 1
ATOM 801 C CA . VAL A 1 103 ? 8.753 -16.365 -14.528 1.00 89.81 103 VAL A CA 1
ATOM 802 C C . VAL A 1 103 ? 9.407 -15.920 -15.832 1.00 89.81 103 VAL A C 1
ATOM 804 O O . VAL A 1 103 ? 10.307 -15.084 -15.830 1.00 89.81 103 VAL A O 1
ATOM 807 N N . VAL A 1 104 ? 8.964 -16.461 -16.967 1.00 91.44 104 VAL A N 1
ATOM 808 C CA . VAL A 1 104 ? 9.453 -16.035 -18.288 1.00 91.44 104 VAL A CA 1
ATOM 809 C C . VAL A 1 104 ? 8.856 -14.676 -18.638 1.00 91.44 104 VAL A C 1
ATOM 811 O O . VAL A 1 104 ? 7.651 -14.476 -18.505 1.00 91.44 104 VAL A O 1
ATOM 814 N N . ILE A 1 105 ? 9.686 -13.761 -19.137 1.00 94.19 105 ILE A N 1
ATOM 815 C CA . ILE A 1 105 ? 9.238 -12.460 -19.642 1.00 94.19 105 ILE A CA 1
ATOM 816 C C . ILE A 1 105 ? 9.504 -12.348 -21.145 1.00 94.19 105 ILE A C 1
ATOM 818 O O . ILE A 1 105 ? 10.495 -12.882 -21.646 1.00 94.19 105 ILE A O 1
ATOM 822 N N . PRO A 1 106 ? 8.648 -11.642 -21.902 1.00 92.56 106 PRO A N 1
ATOM 823 C CA . PRO A 1 106 ? 8.682 -11.666 -23.362 1.00 92.56 106 PRO A CA 1
ATOM 824 C C . PRO A 1 106 ? 9.895 -10.934 -23.953 1.00 92.56 106 PRO A C 1
ATOM 826 O O . PRO A 1 106 ? 10.207 -11.092 -25.133 1.00 92.56 106 PRO A O 1
ATOM 829 N N . LYS A 1 107 ? 10.593 -10.131 -23.144 1.00 94.62 107 LYS A N 1
ATOM 830 C CA . LYS A 1 107 ? 11.834 -9.457 -23.514 1.00 94.62 107 LYS A CA 1
ATOM 831 C C . LYS A 1 107 ? 12.697 -9.257 -22.273 1.00 94.62 107 LYS A C 1
ATOM 833 O O . LYS A 1 107 ? 12.199 -8.833 -21.235 1.00 94.62 107 LYS A O 1
ATOM 838 N N . ALA A 1 108 ? 13.984 -9.574 -22.402 1.00 96.44 108 ALA A N 1
ATOM 839 C CA . ALA A 1 108 ? 14.951 -9.444 -21.319 1.00 96.44 108 ALA A CA 1
ATOM 840 C C . ALA A 1 108 ? 15.090 -7.985 -20.840 1.00 96.44 108 ALA A C 1
ATOM 842 O O . ALA A 1 108 ? 14.964 -7.073 -21.665 1.00 96.44 108 ALA A O 1
ATOM 843 N N . PRO A 1 109 ? 15.405 -7.752 -19.550 1.00 96.94 109 PRO A N 1
ATOM 844 C CA . PRO A 1 109 ? 15.745 -6.429 -19.057 1.00 96.94 109 PRO A CA 1
ATOM 845 C C . PRO A 1 109 ? 17.003 -5.914 -19.755 1.00 96.94 109 PRO A C 1
ATOM 847 O O . PRO A 1 109 ? 17.945 -6.670 -20.008 1.00 96.94 109 PRO A O 1
ATOM 850 N N . GLU A 1 110 ? 17.043 -4.620 -20.043 1.00 96.19 110 GLU A N 1
ATOM 851 C CA . GLU A 1 110 ? 18.167 -3.965 -20.715 1.00 96.19 110 GLU A CA 1
ATOM 852 C C . GLU A 1 110 ? 18.538 -2.678 -19.983 1.00 96.19 110 GLU A C 1
ATOM 854 O O . GLU A 1 110 ? 17.676 -2.008 -19.425 1.00 96.19 110 GLU A O 1
ATOM 859 N N . ILE A 1 111 ? 19.815 -2.294 -20.008 1.00 95.25 111 ILE A N 1
ATOM 860 C CA . ILE A 1 111 ? 20.226 -0.980 -19.506 1.00 95.25 111 ILE A CA 1
ATOM 861 C C . ILE A 1 111 ? 20.148 0.021 -20.658 1.00 95.25 111 ILE A C 1
ATOM 863 O O . ILE A 1 111 ? 20.856 -0.124 -21.653 1.00 95.25 111 ILE A O 1
ATOM 867 N N . ILE A 1 112 ? 19.311 1.048 -20.515 1.00 91.75 112 ILE A N 1
ATOM 868 C CA . ILE A 1 112 ? 19.187 2.157 -21.468 1.00 91.75 112 ILE A CA 1
ATOM 869 C C . ILE A 1 112 ? 19.327 3.453 -20.674 1.00 91.75 112 ILE A C 1
ATOM 871 O O . ILE A 1 112 ? 18.673 3.619 -19.649 1.00 91.75 112 ILE A O 1
ATOM 875 N N . ASN A 1 113 ? 20.216 4.349 -21.112 1.00 88.44 113 ASN A N 1
ATOM 876 C CA . ASN A 1 113 ? 20.484 5.635 -20.451 1.00 88.44 113 ASN A CA 1
ATOM 877 C C . ASN A 1 113 ? 20.760 5.514 -18.936 1.00 88.44 113 ASN A C 1
ATOM 879 O O . ASN A 1 113 ? 20.344 6.352 -18.143 1.00 88.44 113 ASN A O 1
ATOM 883 N N . GLY A 1 114 ? 21.447 4.446 -18.515 1.00 90.88 114 GLY A N 1
ATOM 884 C CA . GLY A 1 114 ? 21.774 4.220 -17.102 1.00 90.88 114 GLY A CA 1
ATOM 885 C C . GLY A 1 114 ? 20.587 3.794 -16.228 1.00 90.88 114 GLY A C 1
ATOM 886 O O . GLY A 1 114 ? 20.660 3.911 -15.004 1.00 90.88 114 GLY A O 1
ATOM 887 N N . ARG A 1 115 ? 19.494 3.307 -16.825 1.00 94.12 115 ARG A N 1
ATOM 888 C CA . ARG A 1 115 ? 18.350 2.717 -16.119 1.00 94.12 115 ARG A CA 1
ATOM 889 C C . ARG A 1 115 ? 18.100 1.295 -16.599 1.00 94.12 115 ARG A C 1
ATOM 891 O O . ARG A 1 115 ? 18.249 1.008 -17.784 1.00 94.12 115 ARG A O 1
ATOM 898 N N . VAL A 1 116 ? 17.720 0.413 -15.674 1.00 96.00 116 VAL A N 1
ATOM 899 C CA . VAL A 1 116 ? 17.224 -0.925 -16.013 1.00 96.00 116 VAL A CA 1
ATOM 900 C C . VAL A 1 116 ? 15.805 -0.768 -16.541 1.00 96.00 116 VAL A C 1
ATOM 902 O O . VAL A 1 116 ? 14.914 -0.317 -15.823 1.00 96.00 116 VAL A O 1
ATOM 905 N N . MET A 1 117 ? 15.625 -1.127 -17.804 1.00 94.69 117 MET A N 1
ATOM 906 C CA . MET A 1 117 ? 14.373 -1.047 -18.533 1.00 94.69 117 MET A CA 1
ATOM 907 C C . MET A 1 117 ? 13.797 -2.442 -18.717 1.00 94.69 117 MET A C 1
ATOM 909 O O . MET A 1 117 ? 14.514 -3.367 -19.106 1.00 94.69 117 MET A O 1
ATOM 913 N N . VAL A 1 118 ? 12.498 -2.589 -18.486 1.00 95.38 118 VAL A N 1
ATOM 914 C CA . VAL A 1 118 ? 11.809 -3.881 -18.576 1.00 95.38 118 VAL A CA 1
ATOM 915 C C . VAL A 1 118 ? 10.449 -3.713 -19.254 1.00 95.38 118 VAL A C 1
ATOM 917 O O . VAL A 1 118 ? 9.910 -2.602 -19.242 1.00 95.38 118 VAL A O 1
ATOM 920 N N . PRO A 1 119 ? 9.884 -4.767 -19.877 1.00 94.00 119 PRO A N 1
ATOM 921 C CA . PRO A 1 119 ? 8.541 -4.697 -20.439 1.00 94.00 119 PRO A CA 1
ATOM 922 C C . PRO A 1 119 ? 7.538 -4.302 -19.364 1.00 94.00 119 PRO A C 1
ATOM 924 O O . PRO A 1 119 ? 7.404 -5.004 -18.362 1.00 94.00 119 PRO A O 1
ATOM 927 N N . LEU A 1 120 ? 6.826 -3.198 -19.595 1.00 90.69 120 LEU A N 1
ATOM 928 C CA . LEU A 1 120 ? 5.906 -2.625 -18.617 1.00 90.69 120 LEU A CA 1
ATOM 929 C C . LEU A 1 120 ? 4.950 -3.669 -18.044 1.00 90.69 120 LEU A C 1
ATOM 931 O O . LEU A 1 120 ? 4.899 -3.843 -16.836 1.00 90.69 120 LEU A O 1
ATOM 935 N N . ARG A 1 121 ? 4.239 -4.390 -18.917 1.00 89.94 121 ARG A N 1
ATOM 936 C CA . ARG A 1 121 ? 3.241 -5.377 -18.496 1.00 89.94 121 ARG A CA 1
ATOM 937 C C . ARG A 1 121 ? 3.837 -6.439 -17.572 1.00 89.94 121 ARG A C 1
ATOM 939 O O . ARG A 1 121 ? 3.233 -6.754 -16.561 1.00 89.94 121 ARG A O 1
ATOM 946 N N . SER A 1 122 ? 5.034 -6.935 -17.885 1.00 92.75 122 SER A N 1
ATOM 947 C CA . SER A 1 122 ? 5.704 -7.933 -17.047 1.00 92.75 122 SER A CA 1
ATOM 948 C C . SER A 1 122 ? 6.052 -7.383 -15.671 1.00 92.75 122 SER A C 1
ATOM 950 O O . SER A 1 122 ? 5.842 -8.074 -14.683 1.00 92.75 122 SER A O 1
ATOM 952 N N . LEU A 1 123 ? 6.553 -6.146 -15.590 1.00 93.38 123 LEU A N 1
ATOM 953 C CA . LEU A 1 123 ? 6.807 -5.511 -14.298 1.00 93.38 123 LEU A CA 1
ATOM 954 C C . LEU A 1 123 ? 5.514 -5.333 -13.512 1.00 93.38 123 LEU A C 1
ATOM 956 O O . LEU A 1 123 ? 5.461 -5.723 -12.352 1.00 93.38 123 LEU A O 1
ATOM 960 N N . SER A 1 124 ? 4.492 -4.777 -14.160 1.00 88.00 124 SER A N 1
ATOM 961 C CA . SER A 1 124 ? 3.195 -4.488 -13.563 1.00 88.00 124 SER A CA 1
ATOM 962 C C . SER A 1 124 ? 2.535 -5.747 -13.001 1.00 88.00 124 SER A C 1
ATOM 964 O O . SER A 1 124 ? 2.186 -5.763 -11.828 1.00 88.00 124 SER A O 1
ATOM 966 N N . GLU A 1 125 ? 2.481 -6.842 -13.761 1.00 84.81 125 GLU A N 1
ATOM 967 C CA . GLU A 1 125 ? 1.955 -8.130 -13.284 1.00 84.81 125 GLU A CA 1
ATOM 968 C C . GLU A 1 125 ? 2.729 -8.663 -12.066 1.00 84.81 125 GLU A C 1
ATOM 970 O O . GLU A 1 125 ? 2.133 -9.168 -11.114 1.00 84.81 125 GLU A O 1
ATOM 975 N N . MET A 1 126 ? 4.060 -8.525 -12.054 1.00 88.44 126 MET A N 1
ATOM 976 C CA . MET A 1 126 ? 4.881 -8.985 -10.930 1.00 88.44 126 MET A CA 1
ATOM 977 C C . MET A 1 126 ? 4.624 -8.183 -9.656 1.00 88.44 126 MET A C 1
ATOM 979 O O . MET A 1 126 ? 4.636 -8.768 -8.573 1.00 88.44 126 MET A O 1
ATOM 983 N N . ILE A 1 127 ? 4.371 -6.879 -9.767 1.00 85.62 127 ILE A N 1
ATOM 984 C CA . ILE A 1 127 ? 4.118 -6.005 -8.612 1.00 85.62 127 ILE A CA 1
ATOM 985 C C . ILE A 1 127 ? 2.626 -5.852 -8.269 1.00 85.62 127 ILE A C 1
ATOM 987 O O . ILE A 1 127 ? 2.319 -5.241 -7.253 1.00 85.62 127 ILE A O 1
ATOM 991 N N . GLY A 1 128 ? 1.712 -6.443 -9.050 1.00 77.44 128 GLY A N 1
ATOM 992 C CA . GLY A 1 128 ? 0.264 -6.403 -8.794 1.00 77.44 128 GLY A CA 1
ATOM 993 C C . GLY A 1 128 ? -0.458 -5.172 -9.356 1.00 77.44 128 GLY A C 1
ATOM 994 O O . GLY A 1 128 ? -1.499 -4.784 -8.845 1.00 77.44 128 GLY A O 1
ATOM 995 N N . VAL A 1 129 ? 0.095 -4.554 -10.400 1.00 80.56 129 VAL A N 1
ATOM 996 C CA . VAL A 1 129 ? -0.473 -3.399 -11.110 1.00 80.56 129 VAL A CA 1
ATOM 997 C C . VAL A 1 129 ? -1.198 -3.861 -12.371 1.00 80.56 129 VAL A C 1
ATOM 999 O O . VAL A 1 129 ? -0.629 -4.581 -13.195 1.00 80.56 129 VAL A O 1
ATOM 1002 N N . GLU A 1 130 ? -2.427 -3.394 -12.568 1.00 78.12 130 GLU A N 1
ATOM 1003 C CA . GLU A 1 130 ? -3.156 -3.547 -13.825 1.00 78.12 130 GLU A CA 1
ATOM 1004 C C . GLU A 1 130 ? -2.712 -2.480 -14.839 1.00 78.12 130 GLU A C 1
ATOM 1006 O O . GLU A 1 130 ? -2.368 -1.351 -14.484 1.00 78.12 130 GLU A O 1
ATOM 1011 N N . VAL A 1 131 ? -2.686 -2.845 -16.125 1.00 82.31 131 VAL A N 1
ATOM 1012 C CA . VAL A 1 131 ? -2.213 -1.977 -17.211 1.00 82.31 131 VAL A CA 1
ATOM 1013 C C . VAL A 1 131 ? -3.262 -1.881 -18.305 1.00 82.31 131 VAL A C 1
ATOM 1015 O O . VAL A 1 131 ? -3.522 -2.863 -19.002 1.00 82.31 131 VAL A O 1
ATOM 1018 N N . ASP A 1 132 ? -3.752 -0.670 -18.538 1.00 81.38 132 ASP A N 1
ATOM 1019 C CA . ASP A 1 132 ? -4.509 -0.302 -19.728 1.00 81.38 132 ASP A CA 1
ATOM 1020 C C . ASP A 1 132 ? -3.640 0.525 -20.686 1.00 81.38 132 ASP A C 1
ATOM 1022 O O . ASP A 1 132 ? -2.839 1.378 -20.291 1.00 81.38 132 ASP A O 1
ATOM 1026 N N . TRP A 1 133 ? -3.771 0.242 -21.979 1.00 80.88 133 TRP A N 1
ATOM 1027 C CA . TRP A 1 133 ? -3.000 0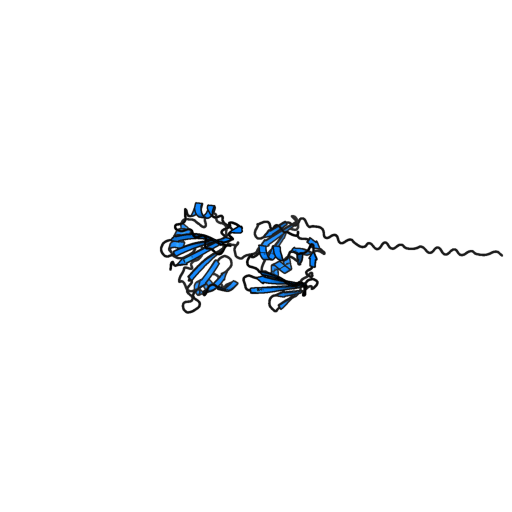.892 -23.031 1.00 80.88 133 TRP A CA 1
ATOM 1028 C C . TRP A 1 133 ? -3.930 1.537 -24.051 1.00 80.88 133 TRP A C 1
ATOM 1030 O O . TRP A 1 133 ? -4.542 0.861 -24.881 1.00 80.88 133 TRP A O 1
ATOM 1040 N N . ASP A 1 134 ? -3.931 2.867 -24.072 1.00 80.25 134 ASP A N 1
ATOM 1041 C CA . ASP A 1 134 ? -4.561 3.657 -25.119 1.00 80.25 134 ASP A CA 1
ATOM 1042 C C . ASP A 1 134 ? -3.550 3.926 -26.241 1.00 80.25 134 ASP A C 1
ATOM 1044 O O . ASP A 1 134 ? -2.794 4.907 -26.254 1.00 80.25 134 ASP A O 1
ATOM 1048 N N . GLY A 1 135 ? -3.565 3.039 -27.236 1.00 75.50 135 GLY A N 1
ATOM 1049 C CA . GLY A 1 135 ? -2.709 3.147 -28.415 1.00 75.50 135 GLY A CA 1
ATOM 1050 C C . GLY A 1 135 ? -2.989 4.364 -29.299 1.00 75.50 135 GLY A C 1
ATOM 1051 O O . GLY A 1 135 ? -2.092 4.794 -30.025 1.00 75.50 135 GLY A O 1
ATOM 1052 N N . LYS A 1 136 ? -4.193 4.949 -29.236 1.00 81.56 136 LYS A N 1
ATOM 1053 C CA . LYS A 1 136 ? -4.553 6.130 -30.034 1.00 81.56 136 LYS A CA 1
ATOM 1054 C C . LYS A 1 136 ? -3.880 7.376 -29.471 1.00 81.56 136 LYS A C 1
ATOM 1056 O O . LYS A 1 136 ? -3.313 8.165 -30.226 1.00 81.56 136 LYS A O 1
ATOM 1061 N N . ASN A 1 137 ? -3.928 7.536 -28.153 1.00 83.12 137 ASN A N 1
ATOM 1062 C CA . ASN A 1 137 ? -3.360 8.695 -27.471 1.00 83.12 137 ASN A CA 1
ATOM 1063 C C . ASN A 1 137 ? -1.913 8.473 -27.001 1.00 83.12 137 ASN A C 1
ATOM 1065 O O . ASN A 1 137 ? -1.274 9.423 -26.548 1.00 83.12 137 ASN A O 1
ATOM 1069 N N . ARG A 1 138 ? -1.380 7.251 -27.161 1.00 81.62 138 ARG A N 1
ATOM 1070 C CA . ARG A 1 138 ? -0.077 6.813 -26.634 1.00 81.62 138 ARG A CA 1
ATOM 1071 C C . ARG A 1 138 ? 0.000 7.026 -25.123 1.00 81.62 138 ARG A C 1
ATOM 1073 O O . ARG A 1 138 ? 0.938 7.642 -24.614 1.00 81.62 138 ARG A O 1
ATOM 1080 N N . VAL A 1 139 ? -1.026 6.540 -24.431 1.00 81.56 139 VAL A N 1
ATOM 1081 C CA . VAL A 1 139 ? -1.173 6.662 -22.982 1.00 81.56 139 VAL A CA 1
ATOM 1082 C C . VAL A 1 139 ? -1.164 5.277 -22.349 1.00 81.56 139 VAL A C 1
ATOM 1084 O O . VAL A 1 139 ? -1.907 4.393 -22.762 1.00 81.56 139 VAL A O 1
ATOM 1087 N N . ILE A 1 140 ? -0.314 5.103 -21.345 1.00 84.19 140 ILE A N 1
ATOM 1088 C CA . ILE A 1 140 ? -0.380 3.993 -20.400 1.00 84.19 140 ILE A CA 1
ATOM 1089 C C . ILE A 1 140 ? -1.175 4.475 -19.191 1.00 84.19 140 ILE A C 1
ATOM 1091 O O . ILE A 1 140 ? -0.777 5.462 -18.570 1.00 84.19 140 ILE A O 1
ATOM 1095 N N . ASN A 1 141 ? -2.224 3.746 -18.828 1.00 79.56 141 ASN A N 1
ATOM 1096 C CA . ASN A 1 141 ? -2.868 3.869 -17.530 1.00 79.56 141 ASN A CA 1
ATOM 1097 C C . ASN A 1 141 ? -2.479 2.654 -16.687 1.00 79.56 141 ASN A C 1
ATOM 1099 O O . ASN A 1 141 ? -2.701 1.509 -17.074 1.00 79.56 141 ASN A O 1
ATOM 1103 N N . LEU A 1 142 ? -1.848 2.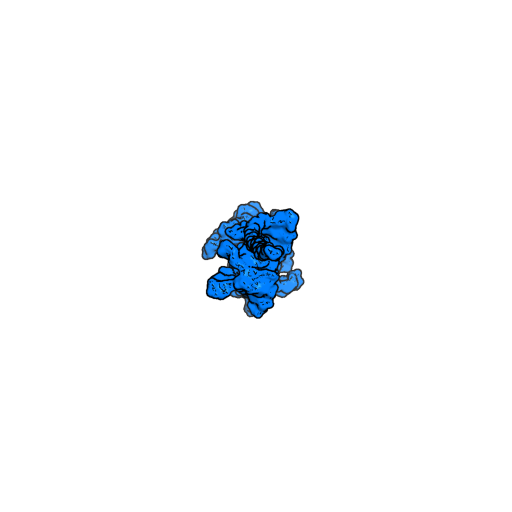915 -15.554 1.00 79.75 142 LEU A N 1
ATOM 1104 C CA . LEU A 1 142 ? -1.568 1.936 -14.524 1.00 79.75 142 LEU A CA 1
ATOM 1105 C C . LEU A 1 142 ? -2.627 2.091 -13.451 1.00 79.75 142 LEU A C 1
ATOM 1107 O O . LEU A 1 142 ? -2.904 3.210 -13.020 1.00 79.75 142 LEU A O 1
ATOM 1111 N N . TYR A 1 143 ? -3.179 0.972 -13.016 1.00 74.31 143 TYR A N 1
ATOM 1112 C CA . TYR A 1 143 ? -4.075 0.916 -11.877 1.00 74.31 143 TYR A CA 1
ATOM 1113 C C . TYR A 1 143 ? -3.388 0.066 -10.829 1.00 74.31 143 TYR A C 1
ATOM 1115 O O . TYR A 1 143 ? -3.117 -1.118 -11.031 1.00 74.31 143 TYR A O 1
ATOM 1123 N N . GLY A 1 144 ? -2.996 0.713 -9.746 1.00 66.00 144 GLY A N 1
ATOM 1124 C CA . GLY A 1 144 ? -2.218 0.095 -8.694 1.00 66.00 144 GLY A CA 1
ATOM 1125 C C . GLY A 1 144 ? -2.573 0.718 -7.360 1.00 66.00 144 GLY A C 1
ATOM 1126 O O . GLY A 1 144 ? -2.925 1.884 -7.305 1.00 66.00 144 GLY A O 1
ATOM 1127 N N . ASN A 1 145 ? -2.471 -0.062 -6.293 1.00 55.72 145 ASN A N 1
ATOM 1128 C CA . ASN A 1 145 ? -3.075 0.188 -4.997 1.00 55.72 145 ASN A CA 1
ATOM 1129 C C . ASN A 1 145 ? -4.597 0.038 -5.042 1.00 55.72 145 ASN A C 1
ATOM 1131 O O . ASN A 1 145 ? -5.348 0.914 -5.463 1.00 55.72 145 ASN A O 1
ATOM 1135 N N . HIS A 1 146 ? -5.021 -1.084 -4.469 1.00 49.94 146 HIS A N 1
ATOM 1136 C CA . HIS A 1 146 ? -6.076 -1.220 -3.466 1.00 49.94 146 HIS A CA 1
ATOM 1137 C C . HIS A 1 146 ? -6.673 0.122 -2.937 1.00 49.94 146 HIS A C 1
ATOM 1139 O O . HIS A 1 146 ? -7.894 0.275 -2.879 1.00 49.94 146 HIS A O 1
ATOM 1145 N N . HIS A 1 147 ? -5.846 1.142 -2.700 1.00 48.78 147 HIS A N 1
ATOM 1146 C CA . HIS A 1 147 ? -6.156 2.432 -2.088 1.00 48.78 147 HIS A CA 1
ATOM 1147 C C . HIS A 1 147 ? -6.999 3.429 -2.927 1.00 48.78 147 HIS A C 1
ATOM 1149 O O . HIS A 1 147 ? -7.368 4.473 -2.395 1.00 48.78 147 HIS A O 1
ATOM 1155 N N . GLU A 1 148 ? -7.345 3.154 -4.195 1.00 41.41 148 GLU A N 1
ATOM 1156 C CA . GLU A 1 148 ? -8.095 4.115 -5.042 1.00 41.41 148 GLU A CA 1
ATOM 1157 C C . GLU A 1 148 ? -9.474 3.680 -5.543 1.00 41.41 148 GLU A C 1
ATOM 1159 O O . GLU A 1 148 ? -10.216 4.491 -6.098 1.00 41.41 148 GLU A O 1
ATOM 1164 N N . ASN A 1 149 ? -9.914 2.460 -5.228 1.00 40.72 149 ASN A N 1
ATOM 1165 C CA . ASN A 1 149 ? -11.355 2.184 -5.269 1.00 40.72 149 ASN A CA 1
ATOM 1166 C C . ASN A 1 149 ? -12.110 2.881 -4.120 1.00 40.72 149 ASN A C 1
ATOM 1168 O O . ASN A 1 149 ? -13.343 2.807 -4.060 1.00 40.72 149 ASN A O 1
ATOM 1172 N N . ALA A 1 150 ? -11.400 3.598 -3.237 1.00 45.19 150 ALA A N 1
ATOM 1173 C CA . ALA A 1 150 ? -11.983 4.594 -2.355 1.00 45.19 150 ALA A CA 1
ATOM 1174 C C . ALA A 1 150 ? -12.674 5.659 -3.216 1.00 45.19 150 ALA A C 1
ATOM 1176 O O . ALA A 1 150 ? -12.047 6.587 -3.718 1.00 45.19 150 ALA A O 1
ATOM 1177 N N . LYS A 1 151 ? -13.986 5.502 -3.420 1.00 42.19 151 LYS A N 1
ATOM 1178 C CA . LYS A 1 151 ? -14.800 6.490 -4.126 1.00 42.19 151 LYS A CA 1
ATOM 1179 C C . LYS A 1 151 ? -14.548 7.858 -3.503 1.00 42.19 151 LYS A C 1
ATOM 1181 O O . LYS A 1 151 ? -14.940 8.096 -2.360 1.00 42.19 151 LYS A O 1
ATOM 1186 N N . GLU A 1 152 ? -13.950 8.757 -4.281 1.00 46.09 152 GLU A N 1
ATOM 1187 C CA . GLU A 1 152 ? -14.007 10.184 -4.013 1.00 46.09 152 GLU A CA 1
ATOM 1188 C C . GLU A 1 152 ? -15.483 10.559 -3.906 1.00 46.09 152 GLU A C 1
ATOM 1190 O O . GLU A 1 152 ? -16.224 10.653 -4.886 1.00 46.09 152 GLU A O 1
ATOM 1195 N N . THR A 1 153 ? -15.938 10.753 -2.681 1.00 47.50 153 THR A N 1
ATOM 1196 C CA . THR A 1 153 ? -17.087 11.600 -2.453 1.00 47.50 153 THR A CA 1
ATOM 1197 C C . THR A 1 153 ? -16.540 12.784 -1.689 1.00 47.50 153 THR A C 1
ATOM 1199 O O . THR A 1 153 ? -16.003 12.636 -0.595 1.00 47.50 153 THR A O 1
ATOM 1202 N N . ASN A 1 154 ? -16.694 13.987 -2.245 1.00 51.31 154 ASN A N 1
ATOM 1203 C CA . ASN A 1 154 ? -16.401 15.246 -1.549 1.00 51.31 154 ASN A CA 1
ATOM 1204 C C . ASN A 1 154 ? -17.120 15.364 -0.180 1.00 51.31 154 ASN A C 1
ATOM 1206 O O . ASN A 1 154 ? -16.848 16.294 0.572 1.00 51.31 154 ASN A O 1
ATOM 1210 N N . SER A 1 155 ? -18.007 14.413 0.139 1.00 64.44 155 SER A N 1
ATOM 1211 C CA . SER A 1 155 ? -18.781 14.271 1.368 1.00 64.44 155 SER A CA 1
ATOM 1212 C C . SER A 1 155 ? -18.197 13.289 2.390 1.00 64.44 155 SER A C 1
ATOM 1214 O O . SER A 1 155 ? -18.762 13.197 3.466 1.00 64.44 155 SER A O 1
ATOM 1216 N N . TYR A 1 156 ? -17.130 12.526 2.112 1.00 80.88 156 TYR A N 1
ATOM 1217 C CA . TYR A 1 156 ? -16.764 11.421 3.017 1.00 80.88 156 TYR A CA 1
ATOM 1218 C C . TYR A 1 156 ? -16.477 11.879 4.457 1.00 80.88 156 TYR A C 1
ATOM 1220 O O . TYR A 1 156 ? -16.855 11.190 5.393 1.00 80.88 156 TYR A O 1
ATOM 1228 N N . PHE A 1 157 ? -15.882 13.060 4.655 1.00 87.75 157 PHE A N 1
ATOM 1229 C CA . PHE A 1 157 ? -15.638 13.642 5.984 1.00 87.75 157 PHE A CA 1
ATOM 1230 C C . PHE A 1 157 ? -16.760 14.596 6.415 1.00 87.75 157 PHE A C 1
ATOM 1232 O O . PHE A 1 157 ? -16.517 15.762 6.712 1.00 87.75 157 PHE A O 1
ATOM 1239 N N . ASP A 1 158 ? -17.999 14.110 6.404 1.00 85.12 158 ASP A N 1
ATOM 1240 C CA . ASP A 1 158 ? -19.185 14.863 6.815 1.00 85.12 158 ASP A CA 1
ATOM 1241 C C . ASP A 1 158 ? -19.668 14.498 8.239 1.00 85.12 158 ASP A C 1
ATOM 1243 O O . ASP A 1 158 ? -18.995 13.831 9.033 1.00 85.12 158 ASP A O 1
ATOM 1247 N N . ASN A 1 159 ? -20.880 14.940 8.584 1.00 88.00 159 ASN A N 1
ATOM 1248 C CA . ASN A 1 159 ? -21.500 14.646 9.876 1.00 88.00 159 ASN A CA 1
ATOM 1249 C C . ASN A 1 159 ? -21.711 13.141 10.124 1.00 88.00 159 ASN A C 1
ATOM 1251 O O . ASN A 1 159 ? -21.697 12.720 11.283 1.00 88.00 159 ASN A O 1
ATOM 1255 N N . LEU A 1 160 ? -21.914 12.329 9.078 1.00 89.50 160 LEU A N 1
ATOM 1256 C CA . LEU A 1 160 ? -22.069 10.879 9.208 1.00 89.50 160 LEU A CA 1
ATOM 1257 C C . LEU A 1 160 ? -20.735 10.224 9.569 1.00 89.50 160 LEU A C 1
ATOM 1259 O O . LEU A 1 160 ? -20.714 9.317 10.407 1.00 89.50 160 LEU A O 1
ATOM 1263 N N . PHE A 1 161 ? -19.630 10.710 9.003 1.00 92.31 161 PHE A N 1
ATOM 1264 C CA . PHE A 1 161 ? -18.291 10.293 9.412 1.00 92.31 161 PHE A CA 1
ATOM 1265 C C . PHE A 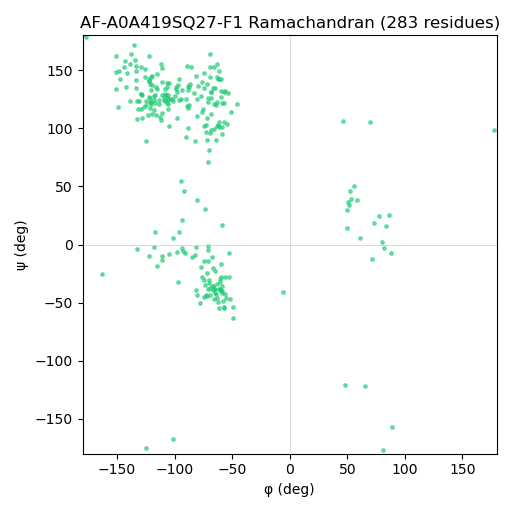1 161 ? -18.059 10.544 10.894 1.00 92.31 161 PHE A C 1
ATOM 1267 O O . PHE A 1 161 ? -17.815 9.598 11.644 1.00 92.31 161 PHE A O 1
ATOM 1274 N N . VAL A 1 162 ? -18.263 11.780 11.353 1.00 90.81 162 VAL A N 1
ATOM 1275 C CA . VAL A 1 162 ? -18.089 12.125 12.772 1.00 90.81 162 VAL A CA 1
ATOM 1276 C C . VAL A 1 162 ? -19.017 11.297 13.674 1.00 90.81 162 VAL A C 1
ATOM 1278 O O . VAL A 1 162 ? -18.612 10.852 14.750 1.00 90.81 162 VAL A O 1
ATOM 1281 N N . ALA A 1 163 ? -20.262 11.053 13.252 1.00 92.44 163 ALA A N 1
ATOM 1282 C CA . ALA A 1 163 ? -21.208 10.229 14.004 1.00 92.44 163 ALA A CA 1
ATOM 1283 C C . ALA A 1 163 ? -20.791 8.750 14.089 1.00 92.44 163 ALA A C 1
ATOM 1285 O O . ALA A 1 163 ? -21.025 8.113 15.120 1.00 92.44 163 ALA A O 1
ATOM 1286 N N . SER A 1 164 ? -20.179 8.208 13.035 1.00 94.25 164 SER A N 1
ATOM 1287 C CA . SER A 1 164 ? -19.684 6.825 12.982 1.00 94.25 164 SER A CA 1
ATOM 1288 C C . SER A 1 164 ? -18.435 6.653 13.839 1.00 94.25 164 SER A C 1
ATOM 1290 O O . SER A 1 164 ? -18.352 5.726 14.647 1.00 94.25 164 SER A O 1
ATOM 1292 N N . VAL A 1 165 ? -17.514 7.613 13.752 1.00 92.88 165 VAL A N 1
ATOM 1293 C CA . VAL A 1 165 ? -16.275 7.636 14.533 1.00 92.88 165 VAL A CA 1
ATOM 1294 C C . VAL A 1 165 ? -16.549 7.640 16.033 1.00 92.88 165 VAL A C 1
ATOM 1296 O O . VAL A 1 165 ? -15.928 6.886 16.776 1.00 92.88 165 VAL A O 1
ATOM 1299 N N . LYS A 1 166 ? -17.538 8.417 16.492 1.00 93.25 166 LYS A N 1
ATOM 1300 C CA . LYS A 1 166 ? -17.971 8.426 17.903 1.00 93.25 166 LYS A CA 1
ATOM 1301 C C . LYS A 1 166 ? -18.468 7.064 18.404 1.00 93.25 166 LYS A C 1
ATOM 1303 O O . LYS A 1 166 ? -18.575 6.862 19.609 1.00 93.25 166 LYS A O 1
ATOM 1308 N N . GLN A 1 167 ? -18.785 6.142 17.497 1.00 94.62 167 GLN A N 1
ATOM 1309 C CA . GLN A 1 167 ? -19.193 4.767 17.794 1.00 94.62 167 GLN A CA 1
ATOM 1310 C C . GLN A 1 167 ? -18.053 3.755 17.587 1.00 94.62 167 GLN A C 1
ATOM 1312 O O . GLN A 1 167 ? -18.283 2.550 17.693 1.00 94.62 167 GLN A O 1
ATOM 1317 N N . GLY A 1 168 ? -16.838 4.220 17.286 1.00 95.06 168 GLY A N 1
ATOM 1318 C CA . GLY A 1 168 ? -15.672 3.370 17.077 1.00 95.06 168 GLY A CA 1
ATOM 1319 C C . GLY A 1 168 ? -15.637 2.689 15.714 1.00 95.06 168 GLY A C 1
ATOM 1320 O O . GLY A 1 168 ? -15.020 1.634 15.604 1.00 95.06 168 GLY A O 1
ATOM 1321 N N . LYS A 1 169 ? -16.303 3.235 14.687 1.00 94.94 169 LYS A N 1
ATOM 1322 C CA . LYS A 1 169 ? -16.289 2.672 13.328 1.00 94.94 169 LYS A CA 1
ATOM 1323 C C . LYS A 1 169 ? -16.162 3.721 12.230 1.00 94.94 169 LYS A C 1
ATOM 1325 O O . LYS A 1 169 ? -16.421 4.902 12.446 1.00 94.94 169 LYS A O 1
ATOM 1330 N N . LEU A 1 170 ? -15.813 3.259 11.034 1.00 92.19 170 LEU A N 1
ATOM 1331 C CA . LEU A 1 170 ? -15.890 4.048 9.805 1.00 92.19 170 LEU A CA 1
ATOM 1332 C C . LEU A 1 170 ? -17.278 3.894 9.146 1.00 92.19 170 LEU A C 1
ATOM 1334 O O . LEU A 1 170 ? -17.916 2.860 9.344 1.00 92.19 170 LEU A O 1
ATOM 1338 N N . PRO A 1 171 ? -17.761 4.883 8.366 1.00 90.44 171 PRO A N 1
ATOM 1339 C CA . PRO A 1 171 ? -19.093 4.842 7.743 1.00 90.44 171 PRO A CA 1
ATOM 1340 C C . PRO A 1 171 ? -19.336 3.677 6.781 1.00 90.44 171 PRO A C 1
ATOM 1342 O O . PRO A 1 171 ? -20.465 3.200 6.682 1.00 90.44 171 PRO A O 1
ATOM 1345 N N . ASP A 1 172 ? -18.295 3.230 6.078 1.00 85.81 172 ASP A N 1
ATOM 1346 C CA . ASP A 1 172 ? -18.418 2.248 4.990 1.00 85.81 172 ASP A CA 1
ATOM 1347 C C . ASP A 1 172 ? -18.600 0.811 5.490 1.00 85.81 172 ASP A C 1
ATOM 1349 O O . ASP A 1 172 ? -19.066 -0.063 4.757 1.00 85.81 172 ASP A O 1
ATOM 1353 N N . TYR A 1 173 ? -18.235 0.565 6.747 1.00 87.25 173 TYR A N 1
ATOM 1354 C CA . TYR A 1 173 ? -18.101 -0.770 7.306 1.00 87.25 173 TYR A CA 1
ATOM 1355 C C . TYR A 1 173 ? -19.002 -0.932 8.519 1.00 87.25 173 TYR A C 1
ATOM 1357 O O . TYR A 1 173 ? -19.099 -0.051 9.375 1.00 87.25 173 TYR A O 1
ATOM 1365 N N . ASP A 1 174 ? -19.616 -2.107 8.654 1.00 92.38 174 ASP A N 1
ATOM 1366 C CA . ASP A 1 174 ? -20.301 -2.457 9.897 1.00 92.38 174 ASP A CA 1
ATOM 1367 C C . ASP A 1 174 ? -19.345 -3.195 10.836 1.00 92.38 174 ASP A C 1
ATOM 1369 O O . ASP A 1 174 ? -19.669 -4.237 11.394 1.00 92.38 174 ASP A O 1
ATOM 1373 N N . ILE A 1 175 ? -18.134 -2.662 10.985 1.00 95.06 175 ILE A N 1
ATOM 1374 C CA . ILE A 1 175 ? -17.048 -3.218 11.794 1.00 95.06 175 ILE A CA 1
ATOM 1375 C C . ILE A 1 175 ? -16.542 -2.098 12.694 1.00 95.06 175 ILE A C 1
ATOM 1377 O O . ILE A 1 175 ? -16.267 -0.998 12.213 1.00 95.06 175 ILE A O 1
ATOM 1381 N N . LYS A 1 176 ? -16.435 -2.359 13.998 1.00 95.88 176 LYS A N 1
ATOM 1382 C CA . LYS A 1 176 ? -15.960 -1.375 14.981 1.00 95.88 176 LYS A CA 1
ATOM 1383 C C . LYS A 1 176 ? -14.745 -1.871 15.754 1.00 95.88 176 LYS A C 1
ATOM 1385 O O . LYS A 1 176 ? -14.494 -3.071 15.847 1.00 95.88 176 LYS A O 1
ATOM 1390 N N . ILE A 1 177 ? -14.036 -0.936 16.375 1.00 95.94 177 ILE A N 1
ATOM 1391 C CA . ILE A 1 177 ? -12.988 -1.239 17.349 1.00 95.94 177 ILE A CA 1
ATOM 1392 C C . ILE A 1 177 ? -13.550 -2.150 18.449 1.00 95.94 177 ILE A C 1
ATOM 1394 O O . ILE A 1 177 ? -14.603 -1.875 19.032 1.00 95.94 177 ILE A O 1
ATOM 1398 N N . GLY A 1 178 ? -12.833 -3.238 18.724 1.00 93.69 178 GLY A N 1
ATOM 1399 C CA . GLY A 1 178 ? -13.213 -4.282 19.669 1.00 93.69 178 GLY A CA 1
ATOM 1400 C C . GLY A 1 178 ? -14.076 -5.410 19.094 1.00 93.69 178 GLY A C 1
ATOM 1401 O O . GLY A 1 178 ? -14.294 -6.385 19.807 1.00 93.69 178 GLY A O 1
ATOM 1402 N N . ASP A 1 179 ? -14.556 -5.318 17.848 1.00 95.06 179 ASP A N 1
ATOM 1403 C CA . ASP A 1 179 ? -15.159 -6.476 17.172 1.00 95.06 179 ASP A CA 1
ATOM 1404 C C . ASP A 1 179 ? -14.079 -7.534 16.856 1.00 95.06 179 ASP A C 1
ATOM 1406 O O . ASP A 1 179 ? -12.916 -7.173 16.650 1.00 95.06 179 ASP A O 1
ATOM 1410 N N . PRO A 1 180 ? -14.435 -8.831 16.770 1.00 93.69 180 PRO A N 1
ATOM 1411 C CA . PRO A 1 180 ? -13.494 -9.869 16.359 1.00 93.69 180 PRO A CA 1
ATOM 1412 C C . PRO A 1 180 ? -13.140 -9.732 14.873 1.00 93.69 180 PRO A C 1
ATOM 1414 O O . PRO A 1 180 ? -14.008 -9.444 14.042 1.00 93.69 180 PRO A O 1
ATOM 1417 N N . ILE A 1 181 ? -11.889 -10.025 14.511 1.00 93.06 181 ILE A N 1
ATOM 1418 C CA . ILE A 1 181 ? -11.397 -9.928 13.128 1.00 93.06 181 ILE A CA 1
ATOM 1419 C C . ILE A 1 181 ? -12.174 -10.819 12.150 1.00 93.06 181 ILE A C 1
ATOM 1421 O O . ILE A 1 181 ? -12.343 -10.470 10.981 1.00 93.06 181 ILE A O 1
ATOM 1425 N N . SER A 1 182 ? -12.738 -11.931 12.630 1.00 91.06 182 SER A N 1
ATOM 1426 C CA . SER A 1 182 ? -13.609 -12.807 11.837 1.00 91.06 182 SER A CA 1
ATOM 1427 C C . SER A 1 182 ? -14.808 -12.073 11.230 1.00 91.06 182 SER A C 1
ATOM 1429 O O . SER A 1 182 ? -15.271 -12.443 10.153 1.00 91.06 182 SER A O 1
ATOM 1431 N N . LYS A 1 183 ? -15.281 -10.988 11.857 1.00 93.38 183 LYS A N 1
ATOM 1432 C CA . LYS A 1 183 ? -16.346 -10.148 11.303 1.00 93.38 183 LYS A CA 1
ATOM 1433 C C . LYS A 1 183 ? -15.906 -9.422 10.030 1.00 93.38 183 LYS A C 1
ATOM 1435 O O . LYS A 1 183 ? -16.688 -9.352 9.084 1.00 93.38 183 LYS A O 1
ATOM 1440 N N . ALA A 1 184 ? -14.660 -8.946 9.979 1.00 90.44 184 ALA A N 1
ATOM 1441 C CA . ALA A 1 184 ? -14.092 -8.361 8.767 1.00 90.44 184 ALA A CA 1
ATOM 1442 C C . ALA A 1 184 ? -14.005 -9.407 7.652 1.00 90.44 184 ALA A C 1
ATOM 1444 O O . ALA A 1 184 ? -14.487 -9.158 6.551 1.00 90.44 184 ALA A O 1
ATOM 1445 N N . ALA A 1 185 ? -13.518 -10.610 7.970 1.00 85.00 185 ALA A N 1
ATOM 1446 C CA . ALA A 1 185 ? -13.429 -11.695 6.995 1.00 85.00 185 ALA A CA 1
ATOM 1447 C C . ALA A 1 185 ? -14.806 -12.142 6.458 1.00 85.00 185 ALA A C 1
ATOM 1449 O O . ALA A 1 185 ? -14.949 -12.494 5.288 1.00 85.00 185 ALA A O 1
ATOM 1450 N N . LEU A 1 186 ? -15.851 -12.103 7.292 1.00 88.31 186 LEU A N 1
ATOM 1451 C CA . LEU A 1 186 ? -17.225 -12.395 6.867 1.00 88.31 186 LEU A CA 1
ATOM 1452 C C . LEU A 1 186 ? -17.803 -11.315 5.944 1.00 88.31 186 LEU A C 1
ATOM 1454 O O . LEU A 1 186 ? -18.557 -11.647 5.031 1.00 88.31 186 LEU A O 1
ATOM 1458 N N . GLN A 1 187 ? -17.486 -10.040 6.189 1.00 90.31 187 GLN A N 1
ATOM 1459 C CA . GLN A 1 187 ? -18.008 -8.930 5.389 1.00 90.31 187 GLN A CA 1
ATOM 1460 C C . GLN A 1 187 ? -17.229 -8.731 4.080 1.00 90.31 187 GLN A C 1
ATOM 1462 O O . GLN A 1 187 ? -17.838 -8.421 3.058 1.00 90.31 187 GLN A O 1
ATOM 1467 N N . LEU A 1 188 ? -15.904 -8.889 4.114 1.00 85.00 188 LEU A N 1
ATOM 1468 C CA . LEU A 1 188 ? -14.991 -8.494 3.035 1.00 85.00 188 LEU A CA 1
ATOM 1469 C C . LEU A 1 188 ? -14.349 -9.687 2.310 1.00 85.00 188 LEU A C 1
ATOM 1471 O O . LEU A 1 188 ? -13.755 -9.512 1.251 1.00 85.00 188 LEU A O 1
ATOM 1475 N N . GLY A 1 189 ? -14.507 -10.905 2.832 1.00 87.88 189 GLY A N 1
ATOM 1476 C CA . GLY A 1 189 ? -13.872 -12.104 2.291 1.00 87.88 189 GLY A CA 1
ATOM 1477 C C . GLY A 1 189 ? -12.488 -12.354 2.889 1.00 87.88 189 GLY A C 1
ATOM 1478 O O . GLY A 1 189 ? -12.189 -11.936 4.003 1.00 87.88 189 GLY A O 1
ATOM 1479 N N . GLN A 1 190 ? -11.643 -13.096 2.173 1.00 80.62 190 GLN A N 1
ATOM 1480 C CA . GLN A 1 190 ? -10.266 -13.316 2.622 1.00 80.62 190 GLN A CA 1
ATOM 1481 C C . GLN A 1 190 ? -9.453 -12.028 2.454 1.00 80.62 190 GLN A C 1
ATOM 1483 O O . GLN A 1 190 ? -9.598 -11.381 1.416 1.00 80.62 190 GLN A O 1
ATOM 1488 N N . PRO A 1 191 ? -8.603 -11.665 3.432 1.00 81.50 191 PRO A N 1
ATOM 1489 C CA . PRO A 1 191 ? -7.701 -10.538 3.269 1.00 81.50 191 PRO A CA 1
ATOM 1490 C C . PRO A 1 191 ? -6.719 -10.820 2.133 1.00 81.50 191 PRO A C 1
ATOM 1492 O O . PRO A 1 191 ? -6.273 -11.953 1.930 1.00 81.50 191 PRO A O 1
ATOM 1495 N N . GLU A 1 192 ? -6.377 -9.775 1.396 1.00 73.44 192 GLU A N 1
ATOM 1496 C CA . GLU A 1 192 ? -5.404 -9.846 0.305 1.00 73.44 192 GLU A CA 1
ATOM 1497 C C . GLU A 1 192 ? -3.983 -9.908 0.862 1.00 73.44 192 GLU A C 1
ATOM 1499 O O . GLU A 1 192 ? -3.092 -10.508 0.258 1.00 73.44 192 GLU A O 1
ATOM 1504 N N . VAL A 1 193 ? -3.793 -9.330 2.050 1.00 70.19 193 VAL A N 1
ATOM 1505 C CA . VAL A 1 193 ? -2.527 -9.315 2.771 1.00 70.19 193 VAL A CA 1
ATOM 1506 C C . VAL A 1 193 ? -2.752 -9.682 4.234 1.00 70.19 193 VAL A C 1
ATOM 1508 O O . VAL A 1 193 ? -3.655 -9.175 4.902 1.00 70.19 193 VAL A O 1
ATOM 1511 N N . ILE A 1 194 ? -1.878 -10.557 4.732 1.00 82.19 194 ILE A N 1
ATOM 1512 C CA . ILE A 1 194 ? -1.750 -10.904 6.145 1.00 82.19 194 ILE A CA 1
ATOM 1513 C C . ILE A 1 194 ? -0.320 -10.570 6.558 1.00 82.19 194 ILE A C 1
ATOM 1515 O O . ILE A 1 194 ? 0.621 -11.159 6.026 1.00 82.19 194 ILE A O 1
ATOM 1519 N N . ASP A 1 195 ? -0.160 -9.639 7.493 1.00 80.38 195 ASP A N 1
ATOM 1520 C CA . ASP A 1 195 ? 1.148 -9.178 7.969 1.00 80.38 195 ASP A CA 1
ATOM 1521 C C . ASP A 1 195 ? 1.179 -9.069 9.506 1.00 80.38 195 ASP A C 1
ATOM 1523 O O . ASP A 1 195 ? 0.158 -9.218 10.183 1.00 80.38 195 ASP A O 1
ATOM 1527 N N . TYR A 1 196 ? 2.360 -8.825 10.070 1.00 78.12 196 TYR A N 1
ATOM 1528 C CA . TYR A 1 196 ? 2.565 -8.543 11.486 1.00 78.12 196 TYR A CA 1
ATOM 1529 C C . TYR A 1 196 ? 3.388 -7.265 11.650 1.00 78.12 196 TYR A C 1
ATOM 1531 O O . TYR A 1 196 ? 4.595 -7.241 11.400 1.00 78.12 196 TYR A O 1
ATOM 1539 N N . TRP A 1 197 ? 2.742 -6.199 12.117 1.00 68.12 197 TRP A N 1
ATOM 1540 C CA . TRP A 1 197 ? 3.347 -4.876 12.228 1.00 68.12 197 TRP A CA 1
ATOM 1541 C C . TRP A 1 197 ? 3.063 -4.239 13.589 1.00 68.12 197 TRP A C 1
ATOM 1543 O O . TRP A 1 197 ? 1.991 -4.404 14.166 1.00 68.12 197 TRP A O 1
ATOM 1553 N N . ALA A 1 198 ? 4.062 -3.535 14.133 1.00 67.75 198 ALA A N 1
ATOM 1554 C CA . ALA A 1 198 ? 3.990 -2.820 15.414 1.00 67.75 198 ALA A CA 1
ATOM 1555 C C . ALA A 1 198 ? 3.451 -3.646 16.608 1.00 67.75 198 ALA A C 1
ATOM 1557 O O . ALA A 1 198 ? 2.882 -3.096 17.549 1.00 67.75 198 ALA A O 1
ATOM 1558 N N . GLY A 1 199 ? 3.667 -4.966 16.602 1.00 73.44 199 GLY A N 1
ATOM 1559 C CA . GLY A 1 199 ? 3.212 -5.852 17.676 1.00 73.44 199 GLY A CA 1
ATOM 1560 C C . GLY A 1 199 ? 1.757 -6.316 17.553 1.00 73.44 199 GLY A C 1
ATOM 1561 O O . GLY A 1 199 ? 1.204 -6.789 18.542 1.00 73.44 199 GLY A O 1
ATOM 1562 N N . ALA A 1 200 ? 1.143 -6.173 16.377 1.00 80.06 200 ALA A N 1
ATOM 1563 C CA . ALA A 1 200 ? -0.209 -6.623 16.074 1.00 80.06 200 ALA A CA 1
ATOM 1564 C C . ALA A 1 200 ? -0.258 -7.362 14.731 1.00 80.06 200 ALA A C 1
ATOM 1566 O O . ALA A 1 200 ? 0.553 -7.114 13.838 1.00 80.06 200 ALA A O 1
ATOM 1567 N N . ASN A 1 201 ? -1.233 -8.258 14.583 1.00 87.38 201 ASN A N 1
ATOM 1568 C CA . ASN A 1 201 ? -1.547 -8.827 13.275 1.00 87.38 201 ASN A CA 1
ATOM 1569 C C . ASN A 1 201 ? -2.284 -7.782 12.430 1.00 87.38 201 ASN A C 1
ATOM 1571 O O . ASN A 1 201 ? -3.057 -6.988 12.969 1.00 87.38 201 ASN A O 1
ATOM 1575 N N . LEU A 1 202 ? -2.073 -7.818 11.119 1.00 89.44 202 LEU A N 1
ATOM 1576 C CA . LEU A 1 202 ? -2.671 -6.927 10.135 1.00 89.44 202 LEU A CA 1
ATOM 1577 C C . LEU A 1 202 ? -3.386 -7.751 9.067 1.00 89.44 202 LEU A C 1
ATOM 1579 O O . LEU A 1 202 ? -2.763 -8.584 8.411 1.00 89.44 202 LEU A O 1
ATOM 1583 N N . TYR A 1 203 ? -4.680 -7.497 8.881 1.00 90.75 203 TYR A N 1
ATOM 1584 C CA . TYR A 1 203 ? -5.424 -7.915 7.692 1.00 90.75 203 TYR A CA 1
ATOM 1585 C C . TYR A 1 203 ? -5.675 -6.699 6.817 1.00 90.75 203 TYR A C 1
ATOM 1587 O O . TYR A 1 203 ? -6.268 -5.726 7.280 1.00 90.75 203 TYR A O 1
ATOM 1595 N N . GLU A 1 204 ? -5.262 -6.765 5.560 1.00 86.88 204 GLU A N 1
ATOM 1596 C CA . GLU A 1 204 ? -5.440 -5.685 4.596 1.00 86.88 204 GLU A CA 1
ATOM 1597 C C . GLU A 1 204 ? -6.240 -6.165 3.382 1.00 86.88 204 GLU A C 1
ATOM 1599 O O . GLU A 1 204 ? -6.095 -7.294 2.900 1.00 86.88 204 GLU A O 1
ATOM 1604 N N . TYR A 1 205 ? -7.144 -5.287 2.966 1.00 84.31 205 TYR A N 1
ATOM 1605 C CA . TYR A 1 205 ? -8.057 -5.401 1.837 1.00 84.31 205 TYR A CA 1
ATOM 1606 C C . TYR A 1 205 ? -7.851 -4.183 0.936 1.00 84.31 205 TYR A C 1
ATOM 1608 O O . TYR A 1 205 ? -7.030 -3.314 1.242 1.00 84.31 205 TYR A O 1
ATOM 1616 N N . SER A 1 206 ? -8.676 -4.058 -0.107 1.00 74.25 206 SER A N 1
ATOM 1617 C CA . SER A 1 206 ? -8.551 -2.967 -1.062 1.00 74.25 206 SER A CA 1
ATOM 1618 C C . SER A 1 206 ? -8.445 -1.587 -0.425 1.00 74.25 206 SER A C 1
ATOM 1620 O O . SER A 1 206 ? -7.429 -0.919 -0.517 1.00 74.25 206 SER A O 1
ATOM 1622 N N . ASP A 1 207 ? -9.453 -1.126 0.282 1.00 75.69 207 ASP A N 1
ATOM 1623 C CA . ASP A 1 207 ? -9.479 0.256 0.755 1.00 75.69 207 ASP A CA 1
ATOM 1624 C C . ASP A 1 207 ? -9.467 0.349 2.281 1.00 75.69 207 ASP A C 1
ATOM 1626 O O . ASP A 1 207 ? -9.680 1.429 2.833 1.00 75.69 207 ASP A O 1
ATOM 1630 N N . VAL A 1 208 ? -9.218 -0.765 2.975 1.00 89.75 208 VAL A N 1
ATOM 1631 C CA . VAL A 1 208 ? -9.220 -0.824 4.436 1.00 89.75 208 VAL A CA 1
ATOM 1632 C C . VAL A 1 208 ? -8.273 -1.890 4.969 1.00 89.75 208 VAL A C 1
ATOM 1634 O O . VAL A 1 208 ? -8.107 -2.961 4.387 1.00 89.75 208 VAL A O 1
ATOM 1637 N N . SER A 1 209 ? -7.708 -1.624 6.137 1.00 92.44 209 SER A N 1
ATOM 1638 C CA . SER A 1 209 ? -6.962 -2.599 6.911 1.00 92.44 209 SER A CA 1
ATOM 1639 C C . SER A 1 209 ? -7.341 -2.583 8.389 1.00 92.44 209 SER A C 1
ATOM 1641 O O . SER A 1 209 ? -7.918 -1.624 8.913 1.00 92.44 209 SER A O 1
ATOM 1643 N N . PHE A 1 210 ? -7.052 -3.696 9.056 1.00 94.06 210 PHE A N 1
ATOM 1644 C CA . PHE A 1 210 ? -7.425 -3.970 10.435 1.00 94.06 210 PHE A CA 1
ATOM 1645 C C . PHE A 1 210 ? -6.210 -4.485 11.198 1.00 94.06 210 PHE A C 1
ATOM 1647 O O . PHE A 1 210 ? -5.716 -5.576 10.904 1.00 94.06 210 PHE A O 1
ATOM 1654 N N . HIS A 1 211 ? -5.767 -3.738 12.209 1.00 93.31 211 HIS A N 1
ATOM 1655 C CA . HIS A 1 211 ? -4.821 -4.255 13.196 1.00 93.31 211 HIS A CA 1
ATOM 1656 C C . HIS A 1 211 ? -5.584 -4.915 14.340 1.00 93.31 211 HIS A C 1
ATOM 1658 O O . HIS A 1 211 ? -6.559 -4.344 14.835 1.00 93.31 211 HIS A O 1
ATOM 1664 N N . PHE A 1 212 ? -5.137 -6.080 14.798 1.00 92.12 212 PHE A N 1
ATOM 1665 C CA . PHE A 1 212 ? -5.808 -6.829 15.860 1.00 92.12 212 PHE A CA 1
ATOM 1666 C C . PHE A 1 212 ? -4.834 -7.538 16.807 1.00 92.12 212 PHE A C 1
ATOM 1668 O O . PHE A 1 212 ? -3.670 -7.780 16.477 1.00 92.12 212 PHE A O 1
ATOM 1675 N N . ASP A 1 213 ? -5.328 -7.836 18.012 1.00 83.31 213 ASP A N 1
ATOM 1676 C CA . ASP A 1 213 ? -4.556 -8.473 19.083 1.00 83.31 213 ASP A CA 1
ATOM 1677 C C . ASP A 1 213 ? -4.011 -9.842 18.636 1.00 83.31 213 ASP A C 1
ATOM 1679 O O . ASP A 1 213 ? -4.801 -10.732 18.299 1.00 83.31 213 ASP A O 1
ATOM 1683 N N . PRO A 1 214 ? -2.681 -10.042 18.662 1.00 68.06 214 PRO A N 1
ATOM 1684 C CA . PRO A 1 214 ? -2.072 -11.279 18.199 1.00 68.06 214 PRO A CA 1
ATOM 1685 C C . PRO A 1 214 ? -2.076 -12.407 19.236 1.00 68.06 214 PRO A C 1
ATOM 1687 O O . PRO A 1 214 ? -1.720 -13.531 18.886 1.00 68.06 214 PRO A O 1
ATOM 1690 N N . PHE A 1 215 ? -2.444 -12.144 20.496 1.00 67.56 215 PHE A N 1
ATOM 1691 C CA . PHE A 1 215 ? -2.183 -13.084 21.589 1.00 67.56 215 PHE A CA 1
ATOM 1692 C C . PHE A 1 215 ? -3.411 -13.688 22.262 1.00 67.56 215 PHE A C 1
ATOM 1694 O O . PHE A 1 215 ? -3.244 -14.714 22.924 1.00 67.56 215 PHE A O 1
ATOM 1701 N N . SER A 1 216 ? -4.624 -13.133 22.139 1.00 58.91 216 SER A N 1
ATOM 1702 C CA . SER A 1 216 ? -5.765 -13.806 22.792 1.00 58.91 216 SER A CA 1
ATOM 1703 C C . SER A 1 216 ? -7.174 -13.437 22.358 1.00 58.91 216 SER A C 1
ATOM 1705 O O . SER A 1 216 ? -8.069 -14.259 22.548 1.00 58.91 216 SER A O 1
ATOM 1707 N N . SER A 1 217 ? -7.408 -12.236 21.830 1.00 66.31 217 SER A N 1
ATOM 1708 C CA . SER A 1 217 ? -8.787 -11.773 21.651 1.00 66.31 217 SER A CA 1
ATOM 1709 C C . SER A 1 217 ? -9.251 -11.667 20.204 1.00 66.31 217 SER A C 1
ATOM 1711 O O . SER A 1 217 ? -10.449 -11.526 19.989 1.00 66.31 217 SER A O 1
ATOM 1713 N N . GLU A 1 218 ? -8.338 -11.728 19.224 1.00 79.06 218 GLU A N 1
ATOM 1714 C CA . GLU A 1 218 ? -8.629 -11.439 17.807 1.00 79.06 218 GLU A CA 1
ATOM 1715 C C . GLU A 1 218 ? -9.374 -10.104 17.594 1.00 79.06 218 GLU A C 1
ATOM 1717 O O . GLU A 1 218 ? -9.927 -9.843 16.526 1.00 79.06 218 GLU A O 1
ATOM 1722 N N . ASN A 1 219 ? -9.408 -9.244 18.613 1.00 92.00 219 ASN A N 1
ATOM 1723 C CA . ASN A 1 219 ? -10.200 -8.033 18.598 1.00 92.00 219 ASN A CA 1
ATOM 1724 C C . ASN A 1 219 ? -9.473 -6.967 17.797 1.00 92.00 219 ASN A C 1
ATOM 1726 O O . ASN A 1 219 ? -8.273 -6.741 17.975 1.00 92.00 219 ASN A O 1
ATOM 1730 N N . ILE A 1 220 ? -10.233 -6.269 16.965 1.00 94.44 220 ILE A N 1
ATOM 1731 C CA . ILE A 1 220 ? -9.750 -5.153 16.167 1.00 94.44 220 ILE A CA 1
ATOM 1732 C C . ILE A 1 220 ? -9.348 -4.012 17.104 1.00 94.44 220 ILE A C 1
ATOM 1734 O O . ILE A 1 220 ? -10.158 -3.501 17.878 1.00 94.44 220 ILE A O 1
ATOM 1738 N N . LEU A 1 221 ? -8.084 -3.614 17.018 1.00 93.62 221 LEU A N 1
ATOM 1739 C CA . LEU A 1 221 ? -7.469 -2.536 17.790 1.00 93.62 221 LEU A CA 1
ATOM 1740 C C . LEU A 1 221 ? -7.440 -1.220 17.007 1.00 93.62 221 LEU A C 1
ATOM 1742 O O . LEU A 1 221 ? -7.546 -0.151 17.608 1.00 93.62 221 LEU A O 1
ATOM 1746 N N . GLN A 1 222 ? -7.316 -1.305 15.681 1.00 94.56 222 GLN A N 1
ATOM 1747 C CA . GLN A 1 222 ? -7.299 -0.162 14.772 1.00 94.56 222 GLN A CA 1
ATOM 1748 C C . GLN A 1 222 ? -7.934 -0.542 13.436 1.00 94.56 222 GLN A C 1
ATOM 1750 O O . GLN A 1 222 ? -7.725 -1.651 12.942 1.00 94.56 222 GLN A O 1
ATOM 1755 N N . ILE A 1 223 ? -8.671 0.398 12.849 1.00 95.44 223 ILE A N 1
ATOM 1756 C CA . ILE A 1 223 ? -9.177 0.315 11.475 1.00 95.44 223 ILE A CA 1
ATOM 1757 C C . ILE A 1 223 ? -8.559 1.475 10.701 1.00 95.44 223 ILE A C 1
ATOM 1759 O O . ILE A 1 223 ? -8.678 2.619 11.138 1.00 95.44 223 ILE A O 1
ATOM 1763 N N . THR A 1 224 ? -7.934 1.198 9.564 1.00 93.38 224 THR A N 1
ATOM 1764 C CA . THR A 1 224 ? -7.324 2.219 8.706 1.00 93.38 224 THR A CA 1
ATOM 1765 C C . THR A 1 224 ? -7.967 2.167 7.336 1.00 93.38 224 THR A C 1
ATOM 1767 O O . THR A 1 224 ? -7.923 1.132 6.682 1.00 93.38 224 THR A O 1
ATOM 1770 N N . LYS A 1 225 ? -8.576 3.272 6.899 1.00 91.06 225 LYS A N 1
ATOM 1771 C CA . LYS A 1 225 ? -9.068 3.424 5.529 1.00 91.06 225 LYS A CA 1
ATOM 1772 C C . LYS A 1 225 ? -8.054 4.179 4.694 1.00 91.06 225 LYS A C 1
ATOM 1774 O O . LYS A 1 225 ? -7.524 5.209 5.114 1.00 91.06 225 LYS A O 1
ATOM 1779 N N . TYR A 1 226 ? -7.865 3.686 3.485 1.00 84.44 226 TYR A N 1
ATOM 1780 C CA . TYR A 1 226 ? -7.038 4.315 2.479 1.00 84.44 226 TYR A CA 1
ATOM 1781 C C . TYR A 1 226 ? -7.838 5.340 1.677 1.00 84.44 226 TYR A C 1
ATOM 1783 O O . TYR A 1 226 ? -9.011 5.136 1.356 1.00 84.44 226 TYR A O 1
ATOM 1791 N N . LEU A 1 227 ? -7.210 6.479 1.412 1.00 79.62 227 LEU A N 1
ATOM 1792 C CA . LEU A 1 227 ? -7.831 7.656 0.829 1.00 79.62 227 LEU A CA 1
ATOM 1793 C C . LEU A 1 227 ? -7.159 8.004 -0.494 1.00 79.62 227 LEU A C 1
ATOM 1795 O O . LEU A 1 227 ? -5.935 7.947 -0.622 1.00 79.62 227 LEU A O 1
ATOM 1799 N N . VAL A 1 228 ? -7.964 8.505 -1.430 1.00 76.12 228 VAL A N 1
ATOM 1800 C CA . VAL A 1 228 ? -7.442 9.351 -2.507 1.00 76.12 228 VAL A CA 1
ATOM 1801 C C . VAL A 1 228 ? -6.718 10.538 -1.859 1.00 76.12 228 VAL A C 1
ATOM 1803 O O . VAL A 1 228 ? -7.307 11.145 -0.956 1.00 76.12 228 VAL A O 1
ATOM 1806 N N . PRO A 1 229 ? -5.488 10.889 -2.290 1.00 79.94 229 PRO A N 1
ATOM 1807 C CA . PRO A 1 229 ? -4.689 11.941 -1.668 1.00 79.94 229 PRO A CA 1
ATOM 1808 C C . PRO A 1 229 ? -5.486 13.220 -1.375 1.00 79.94 229 PRO A C 1
ATOM 1810 O O . PRO A 1 229 ? -6.048 13.838 -2.276 1.00 79.94 229 PRO A O 1
ATOM 1813 N N . GLN A 1 230 ? -5.535 13.613 -0.103 1.00 81.88 230 GLN A N 1
ATOM 1814 C CA . GLN A 1 230 ? -6.181 14.834 0.379 1.00 81.88 230 GLN A CA 1
ATOM 1815 C C . GLN A 1 230 ? -5.130 15.826 0.869 1.00 81.88 230 GLN A C 1
ATOM 1817 O O . GLN A 1 230 ? -4.078 15.437 1.375 1.00 81.88 230 GLN A O 1
ATOM 1822 N N . THR A 1 231 ? -5.437 17.118 0.802 1.00 83.50 231 THR A N 1
ATOM 1823 C CA . THR A 1 231 ? -4.613 18.129 1.468 1.00 83.50 231 THR A CA 1
ATOM 1824 C C . THR A 1 231 ? -5.035 18.296 2.921 1.00 83.50 231 THR A C 1
ATOM 1826 O O . THR A 1 231 ? -6.205 18.119 3.279 1.00 83.50 231 THR A O 1
ATOM 1829 N N . ARG A 1 232 ? -4.084 18.713 3.756 1.00 84.88 232 ARG A N 1
ATOM 1830 C CA . ARG A 1 232 ? -4.338 19.117 5.140 1.00 84.88 232 ARG A CA 1
ATOM 1831 C C . ARG A 1 232 ? -5.456 20.157 5.231 1.00 84.88 232 ARG A C 1
ATOM 1833 O O . ARG A 1 232 ? -6.364 20.021 6.047 1.00 84.88 232 ARG A O 1
ATOM 1840 N N . GLU A 1 233 ? -5.403 21.178 4.380 1.00 86.00 233 GLU A N 1
ATOM 1841 C CA . GLU A 1 233 ? -6.377 22.268 4.360 1.00 86.00 233 GLU A CA 1
ATOM 1842 C C . GLU A 1 233 ? -7.787 21.745 4.073 1.00 86.00 233 GLU A C 1
ATOM 1844 O O . GLU A 1 233 ? -8.733 22.179 4.725 1.00 86.00 233 GLU A O 1
ATOM 1849 N N . SER A 1 234 ? -7.926 20.766 3.169 1.00 86.69 234 SER A N 1
ATOM 1850 C CA . SER A 1 234 ? -9.226 20.164 2.855 1.00 86.69 234 SER A CA 1
ATOM 1851 C C . SER A 1 234 ? -9.817 19.400 4.041 1.00 86.69 234 SER A C 1
ATOM 1853 O O . SER A 1 234 ? -11.024 19.462 4.270 1.00 86.69 234 SER A O 1
ATOM 1855 N N . ILE A 1 235 ? -8.986 18.696 4.817 1.00 88.25 235 ILE A N 1
ATOM 1856 C CA . ILE A 1 235 ? -9.441 18.001 6.031 1.00 88.25 235 ILE A CA 1
ATOM 1857 C C . ILE A 1 235 ? -9.908 19.013 7.083 1.00 88.25 235 ILE A C 1
ATOM 1859 O O . ILE A 1 235 ? -11.002 18.868 7.629 1.00 88.25 235 ILE A O 1
ATOM 1863 N N . ILE A 1 236 ? -9.124 20.069 7.317 1.00 88.12 236 ILE A N 1
ATOM 1864 C CA . ILE A 1 236 ? -9.447 21.117 8.297 1.00 88.12 236 ILE A CA 1
ATOM 1865 C C . ILE A 1 236 ? -10.703 21.899 7.894 1.00 88.12 236 ILE A C 1
ATOM 1867 O O . ILE A 1 236 ? -11.513 22.236 8.753 1.00 88.12 236 ILE A O 1
ATOM 1871 N N . GLU A 1 237 ? -10.904 22.175 6.604 1.00 89.75 237 GLU A N 1
ATOM 1872 C CA . GLU A 1 237 ? -12.122 22.827 6.110 1.00 89.75 237 GLU A CA 1
ATOM 1873 C C . GLU A 1 237 ? -13.377 21.993 6.419 1.00 89.75 237 GLU A C 1
ATOM 1875 O O . GLU A 1 237 ? -14.410 22.546 6.798 1.00 89.75 237 GLU A O 1
ATOM 1880 N N . LYS A 1 238 ? -13.278 20.663 6.304 1.00 89.19 238 LYS A N 1
ATOM 1881 C CA . LYS A 1 238 ? -14.398 19.731 6.505 1.00 89.19 238 LYS A CA 1
ATOM 1882 C C . LYS A 1 238 ? -14.675 19.431 7.982 1.00 89.19 238 LYS A C 1
ATOM 1884 O O . LYS A 1 238 ? -15.834 19.399 8.390 1.00 89.19 238 LYS A O 1
ATOM 1889 N N . LEU A 1 239 ? -13.632 19.207 8.783 1.00 89.00 239 LEU A N 1
ATOM 1890 C CA . LEU A 1 239 ? -13.752 18.743 10.176 1.00 89.00 239 LEU A CA 1
ATOM 1891 C C . LEU A 1 239 ? -13.499 19.832 11.225 1.00 89.00 239 LEU A C 1
ATOM 1893 O O . LEU A 1 239 ? -13.744 19.612 12.413 1.00 89.00 239 LEU A O 1
ATOM 1897 N N . GLY A 1 240 ? -13.042 21.009 10.802 1.00 89.00 240 GLY A N 1
ATOM 1898 C CA . GLY A 1 240 ? -12.595 22.075 11.687 1.00 89.00 240 GLY A CA 1
ATOM 1899 C C . GLY A 1 240 ? -11.165 21.868 12.189 1.00 89.00 240 GLY A C 1
ATOM 1900 O O . GLY A 1 240 ? -10.461 20.934 11.800 1.00 89.00 240 GLY A O 1
ATOM 1901 N N . GLN A 1 241 ? -10.724 22.773 13.064 1.00 87.31 241 GLN A N 1
ATOM 1902 C CA . GLN A 1 241 ? -9.398 22.695 13.681 1.00 87.31 241 GLN A CA 1
ATOM 1903 C C . GLN A 1 241 ? -9.307 21.473 14.615 1.00 87.31 241 GLN A C 1
ATOM 1905 O O . GLN A 1 241 ? -10.243 21.249 15.389 1.00 87.31 241 GLN A O 1
ATOM 1910 N N . PRO A 1 242 ? -8.219 20.686 14.551 1.00 83.62 242 PRO A N 1
ATOM 1911 C CA . PRO A 1 242 ? -8.022 19.536 15.429 1.00 83.62 242 PRO A CA 1
ATOM 1912 C C . PRO A 1 242 ? -7.861 19.956 16.897 1.00 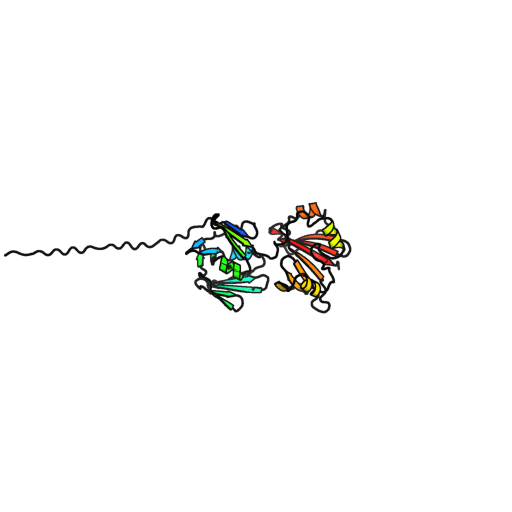83.62 242 PRO A C 1
ATOM 1914 O O . PRO A 1 242 ? -7.402 21.057 17.198 1.00 83.62 242 PRO A O 1
ATOM 1917 N N . ASN A 1 243 ? -8.235 19.055 17.813 1.00 71.19 243 ASN A N 1
ATOM 1918 C CA . ASN A 1 243 ? -8.101 19.278 19.259 1.00 71.19 243 ASN A CA 1
ATOM 1919 C C . ASN A 1 243 ? -6.646 19.151 19.735 1.00 71.19 243 ASN A C 1
ATOM 1921 O O . ASN A 1 243 ? -6.270 19.831 20.681 1.00 71.19 243 ASN A O 1
ATOM 1925 N N . ASP A 1 244 ? -5.856 18.307 19.068 1.00 65.06 244 ASP A N 1
ATOM 1926 C CA . ASP A 1 244 ? -4.423 18.138 19.285 1.00 65.06 244 ASP A CA 1
ATOM 1927 C C . ASP A 1 244 ? -3.745 17.922 17.930 1.00 65.06 244 ASP A C 1
ATOM 1929 O O . ASP A 1 244 ? -4.219 17.156 17.092 1.00 65.06 244 ASP A O 1
ATOM 1933 N N . GLU A 1 245 ? -2.620 18.590 17.703 1.00 58.78 245 GLU A N 1
ATOM 1934 C CA . GLU A 1 245 ? -1.810 18.399 16.506 1.00 58.78 245 GLU A CA 1
ATOM 1935 C C . GLU A 1 245 ? -0.407 17.960 16.915 1.00 58.78 245 GLU A C 1
ATOM 1937 O O . GLU A 1 245 ? 0.285 18.660 17.654 1.00 58.78 245 GLU A O 1
ATOM 1942 N N . TYR A 1 246 ? 0.022 16.807 16.406 1.00 59.12 246 TYR A N 1
ATOM 1943 C CA . TYR A 1 246 ? 1.381 16.321 16.583 1.00 59.12 246 TYR A CA 1
ATOM 1944 C C . TYR A 1 246 ? 2.031 16.138 15.218 1.00 59.12 246 TYR A C 1
ATOM 1946 O O . TYR A 1 246 ? 1.572 15.347 14.403 1.00 59.12 246 TYR A O 1
ATOM 1954 N N . LEU A 1 247 ? 3.155 16.813 14.997 1.00 52.38 247 LEU A N 1
ATOM 1955 C CA . LEU A 1 247 ? 4.131 16.381 14.004 1.00 52.38 247 LEU A CA 1
ATOM 1956 C C . LEU A 1 247 ? 4.977 15.310 14.695 1.00 52.38 247 LEU A C 1
ATOM 1958 O O . LEU A 1 247 ? 5.936 15.625 15.403 1.00 52.38 247 LEU A O 1
ATOM 1962 N N . LEU A 1 248 ? 4.545 14.049 14.617 1.00 44.56 248 LEU A N 1
ATOM 1963 C CA . LEU A 1 248 ? 5.324 12.952 15.181 1.00 44.56 248 LEU A CA 1
ATOM 1964 C C . LEU A 1 248 ? 6.658 12.869 14.430 1.00 44.56 248 LEU A C 1
ATOM 1966 O O . LEU A 1 248 ? 6.696 12.727 13.213 1.00 44.56 248 LEU A O 1
ATOM 1970 N N . TYR A 1 249 ? 7.755 12.977 15.183 1.00 39.75 249 TYR A N 1
ATOM 1971 C CA . TYR A 1 249 ? 9.138 12.884 14.709 1.00 39.75 249 TYR A CA 1
ATOM 1972 C C . TYR A 1 249 ? 9.479 11.439 14.306 1.00 39.75 249 TYR A C 1
ATOM 1974 O O . TYR A 1 249 ? 10.237 10.724 14.958 1.00 39.75 249 TYR A O 1
ATOM 1982 N N . THR A 1 250 ? 8.902 10.993 13.204 1.00 46.12 250 THR A N 1
ATOM 1983 C CA . THR A 1 250 ? 9.650 10.219 12.221 1.00 46.12 250 THR A CA 1
ATOM 1984 C C . THR A 1 250 ? 9.580 11.089 10.983 1.00 46.12 250 THR A C 1
ATOM 1986 O O . THR A 1 250 ? 8.470 11.350 10.539 1.00 46.12 250 THR A O 1
ATOM 1989 N N . ASP A 1 251 ? 10.701 11.611 10.492 1.00 50.41 251 ASP A N 1
ATOM 1990 C CA . ASP A 1 251 ? 10.810 12.777 9.590 1.00 50.41 251 ASP A CA 1
ATOM 1991 C C . ASP A 1 251 ? 10.081 12.694 8.215 1.00 50.41 251 ASP A C 1
ATOM 1993 O O . ASP A 1 251 ? 10.363 13.479 7.316 1.00 50.41 251 ASP A O 1
ATOM 1997 N N . PHE A 1 252 ? 9.130 11.772 8.030 1.00 55.38 252 PHE A N 1
ATOM 1998 C CA . PHE A 1 252 ? 8.534 11.375 6.753 1.00 55.38 252 PHE A CA 1
ATOM 1999 C C . PHE A 1 252 ? 6.992 11.295 6.742 1.00 55.38 252 PHE A C 1
ATOM 2001 O O . PHE A 1 252 ? 6.425 11.039 5.681 1.00 55.38 252 PHE A O 1
ATOM 2008 N N . TRP A 1 253 ? 6.296 11.501 7.874 1.00 62.03 253 TRP A N 1
ATOM 2009 C CA . TRP A 1 253 ? 4.825 11.409 7.936 1.00 62.03 253 TRP A CA 1
ATOM 2010 C C . TRP A 1 253 ? 4.169 12.637 8.585 1.00 62.03 253 TRP A C 1
ATOM 2012 O O . TRP A 1 253 ? 4.541 13.058 9.679 1.00 62.03 253 TRP A O 1
ATOM 2022 N N . ASN A 1 254 ? 3.168 13.205 7.910 1.00 73.44 254 ASN A N 1
ATOM 2023 C CA . ASN A 1 254 ? 2.291 14.250 8.439 1.00 73.44 254 ASN A CA 1
ATOM 2024 C C . ASN A 1 254 ? 1.096 13.606 9.143 1.00 73.44 254 ASN A C 1
ATOM 2026 O O . ASN A 1 254 ? 0.463 12.742 8.545 1.00 73.44 254 ASN A O 1
ATOM 2030 N N . HIS A 1 255 ? 0.756 14.070 10.350 1.00 84.25 255 HIS A N 1
ATOM 2031 C CA . HIS A 1 255 ? -0.393 13.590 11.127 1.00 84.25 255 HIS A CA 1
ATOM 2032 C C . HIS A 1 255 ? -1.363 14.733 11.474 1.00 84.25 255 HIS A C 1
ATOM 2034 O O . HIS A 1 255 ? -0.937 15.839 11.820 1.00 84.25 255 HIS A O 1
ATOM 2040 N N . ILE A 1 256 ? -2.672 14.472 11.412 1.00 87.25 256 ILE A N 1
ATOM 2041 C CA . ILE A 1 256 ? -3.734 15.374 11.894 1.00 87.25 256 ILE A CA 1
ATOM 2042 C C . ILE A 1 256 ? -4.658 14.567 12.799 1.00 87.25 256 ILE A C 1
ATOM 2044 O O . ILE A 1 256 ? -5.310 13.629 12.339 1.00 87.25 256 ILE A O 1
ATOM 2048 N N . ILE A 1 257 ? -4.728 14.936 14.079 1.00 89.69 257 ILE A N 1
ATOM 2049 C CA . ILE A 1 257 ? -5.379 14.111 15.095 1.00 89.69 257 ILE A CA 1
ATOM 2050 C C . ILE A 1 257 ? -6.668 14.766 15.603 1.00 89.69 257 ILE A C 1
ATOM 2052 O O . ILE A 1 257 ? -6.696 15.917 16.030 1.00 89.69 257 ILE A O 1
ATOM 2056 N N . TYR A 1 258 ? -7.760 14.006 15.596 1.00 91.00 258 TYR A N 1
ATOM 2057 C CA . TYR A 1 258 ? -9.035 14.407 16.184 1.00 91.00 258 TYR A CA 1
ATOM 2058 C C . TYR A 1 258 ? -9.440 13.418 17.270 1.00 91.00 258 TYR A C 1
ATOM 2060 O O . TYR A 1 258 ? -9.436 12.209 17.059 1.00 91.00 258 TYR A O 1
ATOM 2068 N N . ILE A 1 259 ? -9.855 13.933 18.425 1.00 90.38 259 ILE A N 1
ATOM 2069 C CA . ILE A 1 259 ? -10.345 13.112 19.537 1.00 90.38 259 ILE A CA 1
ATOM 2070 C C . ILE A 1 259 ? -11.860 13.276 19.637 1.00 90.38 259 ILE A C 1
ATOM 2072 O O . ILE A 1 259 ? -12.366 14.383 19.838 1.00 90.38 259 ILE A O 1
ATOM 2076 N N . TYR A 1 260 ? -12.581 12.162 19.530 1.00 89.69 260 TYR A N 1
ATOM 2077 C CA . TYR A 1 260 ? -14.037 12.099 19.602 1.00 89.69 260 TYR A CA 1
ATOM 2078 C C . TYR A 1 260 ? -14.480 11.103 20.678 1.00 89.69 260 TYR A C 1
ATOM 2080 O O . TYR A 1 260 ? -14.736 9.930 20.407 1.00 89.69 260 TYR A O 1
ATOM 2088 N N . GLY A 1 261 ? -14.623 11.590 21.913 1.00 88.62 261 GLY A N 1
ATOM 2089 C CA . GLY A 1 261 ? -14.975 10.739 23.052 1.00 88.62 261 GLY A CA 1
ATOM 2090 C C . GLY A 1 261 ? -13.862 9.731 23.334 1.00 88.62 261 GLY A C 1
ATOM 2091 O O . GLY A 1 261 ? -12.723 10.134 23.545 1.00 88.62 261 GLY A O 1
ATOM 2092 N N . ASP A 1 262 ? -14.189 8.439 23.294 1.00 92.88 262 ASP A N 1
ATOM 2093 C CA . ASP A 1 262 ? -13.256 7.339 23.586 1.00 92.88 262 ASP A CA 1
ATOM 2094 C C . ASP A 1 262 ? -12.347 6.960 22.404 1.00 92.88 262 ASP A C 1
ATOM 2096 O O . ASP A 1 262 ? -11.518 6.056 22.537 1.00 92.88 262 ASP A O 1
ATOM 2100 N N . PHE A 1 263 ? -12.508 7.607 21.246 1.00 94.75 263 PHE A N 1
ATOM 2101 C CA . PHE A 1 263 ? -11.799 7.258 20.017 1.00 94.75 263 PHE A CA 1
ATOM 2102 C C . PHE A 1 263 ? -10.956 8.414 19.490 1.00 94.75 263 PHE A C 1
ATOM 2104 O O . PHE A 1 263 ? -11.357 9.581 19.543 1.00 94.75 263 PHE A O 1
ATOM 2111 N N . THR A 1 264 ? -9.808 8.054 18.929 1.00 93.00 264 THR A N 1
ATOM 2112 C CA . THR A 1 264 ? -8.908 8.946 18.207 1.00 93.00 264 THR A CA 1
ATOM 2113 C C . THR A 1 264 ? -9.004 8.651 16.717 1.00 93.00 264 THR A C 1
ATOM 2115 O O . THR A 1 264 ? -9.069 7.488 16.311 1.00 93.00 264 THR A O 1
ATOM 2118 N N . ILE A 1 265 ? -9.003 9.717 15.921 1.00 93.00 265 ILE A N 1
ATOM 2119 C CA . ILE A 1 265 ? -8.812 9.695 14.477 1.00 93.00 265 ILE A CA 1
ATOM 2120 C C . ILE A 1 265 ? -7.461 10.295 14.149 1.00 93.00 265 ILE A C 1
ATOM 2122 O O . ILE A 1 265 ? -7.186 11.418 14.558 1.00 93.00 265 ILE A O 1
ATOM 2126 N N . ASP A 1 266 ? -6.665 9.561 13.386 1.00 91.62 266 ASP A N 1
ATOM 2127 C CA . ASP A 1 266 ? -5.364 9.993 12.888 1.00 91.62 266 ASP A CA 1
ATOM 2128 C C . ASP A 1 266 ? -5.380 9.986 11.360 1.00 91.62 266 ASP A C 1
ATOM 2130 O O . ASP A 1 266 ? -5.497 8.933 10.730 1.00 91.62 266 ASP A O 1
ATOM 2134 N N . PHE 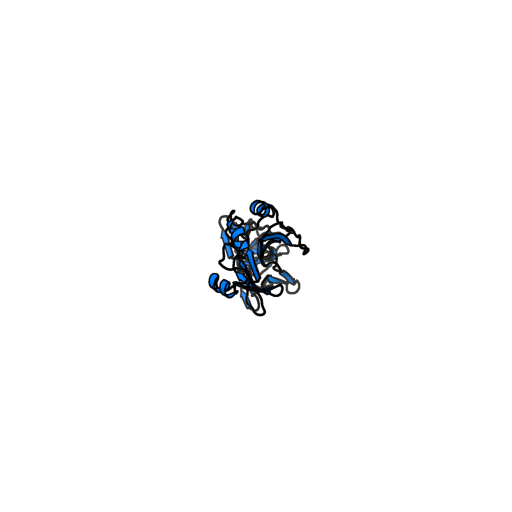A 1 267 ? -5.312 11.174 10.771 1.00 90.44 267 PHE A N 1
ATOM 2135 C CA . PHE A 1 267 ? -5.081 11.353 9.346 1.00 90.44 267 PHE A CA 1
ATOM 2136 C C . PHE A 1 267 ? -3.587 11.385 9.090 1.00 90.44 267 PHE A C 1
ATOM 2138 O O . PHE A 1 267 ? -2.921 12.293 9.584 1.00 90.44 267 PHE A O 1
ATOM 2145 N N . SER A 1 268 ? -3.085 10.464 8.276 1.00 87.06 268 SER A N 1
ATOM 2146 C CA . SER A 1 268 ? -1.655 10.340 8.022 1.00 87.06 268 SER A CA 1
ATOM 2147 C C . SER A 1 268 ? -1.316 10.288 6.531 1.00 87.06 268 SER A C 1
ATOM 2149 O O . SER A 1 268 ? -2.128 9.900 5.684 1.00 87.06 268 SER A O 1
ATOM 2151 N N . GLY A 1 269 ? -0.107 10.726 6.189 1.00 79.88 269 GLY A N 1
ATOM 2152 C CA . GLY A 1 269 ? 0.438 10.609 4.839 1.00 79.88 269 GLY A CA 1
ATOM 2153 C C . GLY A 1 269 ? 1.869 11.127 4.713 1.00 79.88 269 GLY A C 1
ATOM 2154 O O . GLY A 1 269 ? 2.449 11.609 5.684 1.00 79.88 269 GLY A O 1
ATOM 2155 N N . ASP A 1 270 ? 2.435 11.018 3.514 1.00 69.94 270 ASP A N 1
ATOM 2156 C CA . ASP A 1 270 ? 3.823 11.381 3.194 1.00 69.94 270 ASP A CA 1
ATOM 2157 C C . ASP A 1 270 ? 4.064 12.896 3.376 1.00 69.94 270 ASP A C 1
ATOM 2159 O O . ASP A 1 270 ? 3.408 13.732 2.735 1.00 69.94 270 ASP A O 1
ATOM 2163 N N . SER A 1 271 ? 5.001 13.251 4.264 1.00 64.38 271 SER A N 1
ATOM 2164 C CA . SER A 1 271 ? 5.277 14.646 4.624 1.00 64.38 271 SER A CA 1
ATOM 2165 C C . SER A 1 271 ? 5.934 15.444 3.499 1.00 64.38 271 SER A C 1
ATOM 2167 O O . SER A 1 271 ? 5.628 16.627 3.338 1.00 64.38 271 SER A O 1
ATOM 2169 N N . GLU A 1 272 ? 6.771 14.810 2.672 1.00 61.12 272 GLU A N 1
ATOM 2170 C CA . GLU A 1 272 ? 7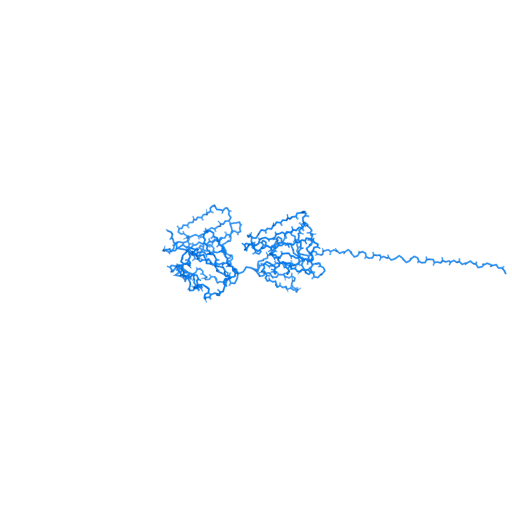.458 15.467 1.554 1.00 61.12 272 GLU A CA 1
ATOM 2171 C C . GLU A 1 272 ? 6.479 15.831 0.435 1.00 61.12 272 GLU A C 1
ATOM 2173 O O . GLU A 1 272 ? 6.656 16.828 -0.269 1.00 61.12 272 GLU A O 1
ATOM 2178 N N . LYS A 1 273 ? 5.415 15.035 0.288 1.00 62.16 273 LYS A N 1
ATOM 2179 C CA . LYS A 1 273 ? 4.370 15.237 -0.725 1.00 62.16 273 LYS A CA 1
ATOM 2180 C C . LYS A 1 273 ? 3.210 16.100 -0.240 1.00 62.16 273 LYS A C 1
ATOM 2182 O O . LYS A 1 273 ? 2.357 16.451 -1.051 1.00 62.16 273 LYS A O 1
ATOM 2187 N N . ASN A 1 274 ? 3.176 16.439 1.051 1.00 66.25 274 ASN A N 1
ATOM 2188 C CA . ASN A 1 274 ? 2.102 17.193 1.698 1.00 66.25 274 ASN A CA 1
ATOM 2189 C C . ASN A 1 274 ? 0.691 16.618 1.440 1.00 66.25 274 ASN A C 1
ATOM 2191 O O . ASN A 1 274 ? -0.286 17.361 1.340 1.00 66.25 274 ASN A O 1
ATOM 2195 N N . ASN A 1 275 ? 0.588 15.292 1.326 1.00 79.38 275 ASN A N 1
ATOM 2196 C CA . ASN A 1 275 ? -0.658 14.607 0.997 1.00 79.38 275 ASN A CA 1
ATOM 2197 C C . ASN A 1 275 ? -1.028 13.622 2.105 1.00 79.38 275 ASN A C 1
ATOM 2199 O O . ASN A 1 275 ? -0.241 12.743 2.440 1.00 79.38 275 ASN A O 1
ATOM 2203 N N . ILE A 1 276 ? -2.244 13.753 2.627 1.00 83.38 276 ILE A N 1
ATOM 2204 C CA . ILE A 1 276 ? -2.893 12.793 3.520 1.00 83.38 276 ILE A CA 1
ATOM 2205 C C . ILE A 1 276 ? -3.476 11.669 2.669 1.00 83.38 276 ILE A C 1
ATOM 2207 O O . ILE A 1 276 ? -4.263 11.918 1.755 1.00 83.38 276 ILE A O 1
ATOM 2211 N N . THR A 1 277 ? -3.105 10.434 2.972 1.00 84.12 277 THR A N 1
ATOM 2212 C CA . THR A 1 277 ? -3.455 9.253 2.168 1.00 84.12 277 THR A CA 1
ATOM 2213 C C . THR A 1 277 ? -4.204 8.201 2.960 1.00 84.12 277 THR A C 1
ATOM 2215 O O . THR A 1 277 ? -4.714 7.248 2.379 1.00 84.12 277 THR A O 1
ATOM 2218 N N . GLU A 1 278 ? -4.289 8.349 4.278 1.00 88.31 278 GLU A N 1
ATOM 2219 C CA . GLU A 1 278 ? -4.913 7.366 5.153 1.00 88.31 278 GLU A CA 1
ATOM 2220 C C . GLU A 1 278 ? -5.653 8.062 6.300 1.00 88.31 278 GLU A C 1
ATOM 2222 O O . GLU A 1 278 ? -5.311 9.174 6.711 1.00 88.31 278 GLU A O 1
ATOM 2227 N N . VAL A 1 279 ? -6.682 7.397 6.825 1.00 92.38 279 VAL A N 1
ATOM 2228 C CA . VAL A 1 279 ? -7.351 7.776 8.071 1.00 92.38 279 VAL A CA 1
ATOM 2229 C C . VAL A 1 279 ? -7.526 6.549 8.949 1.00 92.38 279 VAL A C 1
ATOM 2231 O O . VAL A 1 279 ? -8.124 5.551 8.545 1.00 92.38 279 VAL A O 1
ATOM 2234 N N . SER A 1 280 ? -7.008 6.629 10.167 1.00 93.56 280 SER A N 1
ATOM 2235 C CA . SER A 1 280 ? -7.044 5.552 11.149 1.00 93.56 280 SER A CA 1
ATOM 2236 C C . SER A 1 280 ? -7.969 5.905 12.302 1.00 93.56 280 SER A C 1
ATOM 2238 O O . SER A 1 280 ? -7.960 7.038 12.772 1.00 93.56 280 SER A O 1
ATOM 2240 N N . ILE A 1 281 ? -8.741 4.931 12.781 1.00 95.44 281 ILE A N 1
ATOM 2241 C CA . ILE A 1 281 ? -9.493 5.012 14.034 1.00 95.44 281 ILE A CA 1
ATOM 2242 C C . ILE A 1 281 ? -8.976 3.970 15.017 1.00 95.44 281 ILE A C 1
ATOM 2244 O O . ILE A 1 281 ? -8.774 2.810 14.659 1.00 95.44 281 ILE A O 1
ATOM 2248 N N . TYR A 1 282 ? -8.794 4.379 16.268 1.00 93.88 282 TYR A N 1
ATOM 2249 C CA . TYR A 1 282 ? -8.426 3.498 17.372 1.00 93.88 282 TYR A CA 1
ATOM 2250 C C . TYR A 1 282 ? -8.962 4.044 18.696 1.00 93.88 282 TYR A C 1
ATOM 2252 O O . TYR A 1 282 ? -9.354 5.208 18.808 1.00 93.88 282 TYR A O 1
ATOM 2260 N N . LYS A 1 283 ? -9.028 3.181 19.713 1.00 92.12 283 LYS A N 1
ATOM 2261 C CA . LYS A 1 283 ? -9.473 3.575 21.054 1.00 92.12 283 LYS A CA 1
ATOM 2262 C C . LYS A 1 283 ? -8.367 4.347 21.778 1.00 92.12 283 LYS A C 1
ATOM 2264 O O . LYS A 1 283 ? -7.199 3.963 21.700 1.00 92.12 283 LYS A O 1
ATOM 2269 N N . ASN A 1 284 ? -8.740 5.395 22.506 1.00 87.94 284 ASN A N 1
ATOM 2270 C CA . ASN A 1 284 ? -7.822 6.136 23.369 1.00 87.94 284 ASN A CA 1
ATOM 2271 C C . ASN A 1 284 ? -7.228 5.189 24.426 1.00 87.94 284 ASN A C 1
ATOM 2273 O O . ASN A 1 284 ? -7.918 4.288 24.913 1.00 87.94 284 ASN A O 1
ATOM 2277 N N . ARG A 1 285 ? -5.948 5.384 24.752 1.00 74.12 285 ARG A N 1
ATOM 2278 C CA . ARG A 1 285 ? -5.265 4.639 25.819 1.00 74.12 285 ARG A CA 1
ATOM 2279 C C . ARG A 1 285 ? -5.560 5.222 27.193 1.00 74.12 285 ARG A C 1
ATOM 2281 O O . ARG A 1 285 ? -5.715 6.458 27.279 1.00 74.12 285 ARG A O 1
#

pLDDT: mean 80.1, std 16.01, range [39.75, 97.94]

Organism: NCBI:txid66863

Nearest PDB structures (foldseek):
  4ygt-assembly1_A  TM=7.955E-01  e=5.775E-06  Bacillus subtilis subsp. subtilis str. 168
  1qak-assembly1_B  TM=3.833E-01  e=2.833E-05  Escherichia coli
  6ezz-assembly1_A  TM=3.940E-01  e=8.334E-05  Escherichia coli K-12
  6grr-assembly1_A  TM=3.942E-01  e=1.471E-04  Escherichia coli
  2w0q-assembly1_B  TM=3.927E-01  e=1.744E-04  Escherichia coli

Secondary structure (DSSP, 8-state):
-------------------------B---EEEETTEEEPPSS--EEETTEEEEEHHHHHHHH-TT-EEEEETTTTEEEEE-TT--EEEEETT-SEEEETTEEEE-SS--EEETTEEEEEHHHHHHHHT-EEEEETTTTEEEEE--GGG-S---TTTTSHHHHHHHTTTB-TT-S-BTTSBHHHHHHHH-S-SEEEEETTEEEEE-SSEEEEE-TTTT-BEEEEEEEEEEE-HHHHHHHH-S-SB----SSTTEEEEEEEETTEEEEEEEETTTT-EEEEEEEE--

Foldseek 3Di:
DDDDDDDDDDPPPPPPPPPPPPPFPQDPAWEAELNHTQDDPRGFTQDPNFTKDFLVSVLCVQPVPWDWDADPVQQWIWIQHPQRFIWIAHAPAQWIQTPNDIDGHPDHFHQDPNGTIGRPVVSCVSRVWDWDADPVVSYIYIYHALQNVPDDDLCLLAPQQLVQLLVQDGNVDPAGFFDACVRVCVVQNAAPGWDAPPQFIWGHGSFKIFTAHPPPRSTTFKIKGWHDWDAPVSNCVRNNQAPDADPPPPPFKGWGWHDNPQKIKIFMDGPVVNTGTMIMIGGDD